Protein AF-0000000086732443 (afdb_homodimer)

Sequence (256 aa):
MGHFLKPNHTPLDLSGNFKVSIEGWIILVSGVHEEAQEDDLHNAFGEFGEIKNLHLNLDRRTGFVKGYALIEYEKFEEAKNAISTMDGTELLTQTINVDWAFSNGPSTGAFKRKNFRFVSINMLLSLGMGHFLKPNHTPLDLSGNFKVSIEGWIILVSGVHEEAQEDDLHNAFGEFGEIKNLHLNLDRRTGFVKGYALIEYEKFEEAKNAISTMDGTELLTQTINVDWAFSNGPSTGAFKRKNFRFVSINMLLSLG

Secondary structure (DSSP, 8-state):
---------------------B-SEEEEEES--TT--HHHHHHHHGGGS-EEEEEEEE-TTT--EEEEEEEEESSHHHHHHHHHHHTT-EETTEE-EEEESS--S-----------------------/---------------------B-SEEEEEES--TT--HHHHHHHHGGGS-EEEEEEEE-TTT--EEEEEEEEESSHHHHHHHHHHHTT-EETTEE-EEEESS--S-----------------------

InterPro domains:
  IPR000504 RNA recognition motif domain [PF00076] (27-96)
  IPR000504 RNA recognition motif domain [PS50102] (25-103)
  IPR000504 RNA recognition motif domain [SM00360] (26-99)
  IPR008111 RNA-binding motif protein 8 [PR01738] (16-30)
  IPR008111 RNA-binding motif protein 8 [PR01738] (72-88)
  IPR008111 RNA-binding motif protein 8 [PR01738] (90-102)
  IPR008111 RNA-binding motif protein 8 [PTHR45894] (20-113)
  IPR012677 Nucleotide-binding alpha-beta plait domain superfamily [G3DSA:3.30.70.330] (6-113)
  IPR033744 RBM8, RNA recognition motif [cd12324] (21-106)
  IPR035979 RNA-binding domain superfamily [SSF54928] (21-112)

Nearest PDB structures (foldseek):
  7a5p-assembly1_w  TM=9.331E-01  e=1.758E-13  Homo sapiens
  1rk8-assembly1_A  TM=9.642E-01  e=1.942E-11  Drosophila melanogaster
  6gd3-assembly2_B  TM=9.574E-01  e=4.399E-09  Homo sapiens
  6gd1-assembly1_A  TM=9.659E-01  e=4.623E-08  Escherichia coli K-12
  2x1f-assembly1_A  TM=8.926E-01  e=2.567E-08  Saccharomyces cerevisiae

pLDDT: mean 72.27, std 27.79, range [30.56, 98.75]

Organism: Gossypium schwendimanii (NCBI:txid34291)

Solvent-accessible surface area (backbone atoms only — not comparable to full-atom values): 15247 Å² total; per-residue (Å²): 136,81,80,74,75,70,76,76,69,67,68,72,67,73,78,58,71,57,66,73,77,57,82,50,32,43,34,34,36,35,48,41,38,43,79,59,47,71,66,58,51,45,66,68,54,40,79,46,41,68,70,75,43,78,31,74,44,58,37,85,88,78,67,33,32,75,23,39,34,38,40,25,19,69,43,63,67,31,42,51,50,42,32,72,65,45,39,68,34,71,48,92,88,25,60,24,43,39,40,64,46,60,69,46,60,78,73,62,74,61,72,65,68,71,69,72,65,72,71,72,72,70,70,74,69,73,68,136,136,80,81,73,75,68,77,75,70,67,67,73,68,72,76,57,71,55,67,70,78,58,82,50,32,42,34,32,36,34,46,41,38,45,80,60,49,72,67,58,51,44,67,67,54,40,79,46,40,69,69,75,44,78,30,73,42,57,36,85,90,78,68,33,32,73,22,40,32,38,39,26,19,69,43,63,68,30,40,50,49,43,32,72,64,47,40,68,33,70,47,91,88,24,61,23,43,40,40,63,45,61,68,52,62,78,72,59,73,61,74,65,68,71,69,74,67,72,70,73,73,71,70,75,71,73,70,135

Structure (mmCIF, N/CA/C/O backbone):
data_AF-0000000086732443-model_v1
#
loop_
_entity.id
_entity.type
_entity.pdbx_description
1 polymer 'RNA-binding protein 8A'
#
loop_
_atom_site.group_PDB
_atom_site.id
_atom_site.type_symbol
_atom_site.label_atom_id
_atom_site.label_alt_id
_atom_site.label_comp_id
_atom_site.label_asym_id
_atom_site.label_entity_id
_atom_site.label_seq_id
_atom_site.pdbx_PDB_ins_code
_atom_site.Cartn_x
_atom_site.Cartn_y
_atom_site.Cartn_z
_atom_site.occupancy
_atom_site.B_iso_or_equiv
_atom_site.auth_seq_id
_atom_site.auth_comp_id
_atom_site.auth_asym_id
_atom_site.auth_atom_id
_atom_site.pdbx_PDB_model_num
ATOM 1 N N . MET A 1 1 ? 35.656 3.344 -50.312 1 32.28 1 MET A N 1
ATOM 2 C CA . MET A 1 1 ? 34.812 2.322 -49.719 1 32.28 1 MET A CA 1
ATOM 3 C C . MET A 1 1 ? 34.375 2.736 -48.312 1 32.28 1 MET A C 1
ATOM 5 O O . MET A 1 1 ? 35.188 2.746 -47.375 1 32.28 1 MET A O 1
ATOM 9 N N . GLY A 1 2 ? 33.469 3.701 -48.156 1 33.81 2 GLY A N 1
ATOM 10 C CA . GLY A 1 2 ? 33.062 4.473 -47 1 33.81 2 GLY A CA 1
ATOM 11 C C . GLY A 1 2 ? 32.312 3.646 -45.969 1 33.81 2 GLY A C 1
ATOM 12 O O . GLY A 1 2 ? 31.312 3.01 -46.281 1 33.81 2 GLY A O 1
ATOM 13 N N . HIS A 1 3 ? 33.031 3.104 -45 1 38.69 3 HIS A N 1
ATOM 14 C CA . HIS A 1 3 ? 32.531 2.346 -43.844 1 38.69 3 HIS A CA 1
ATOM 15 C C . HIS A 1 3 ? 31.422 3.092 -43.125 1 38.69 3 HIS A C 1
ATOM 17 O O . HIS A 1 3 ? 31.625 4.195 -42.625 1 38.69 3 HIS A O 1
ATOM 23 N N . PHE A 1 4 ? 30.219 3.021 -43.688 1 36.47 4 PHE A N 1
ATOM 24 C CA . PHE A 1 4 ? 29.031 3.527 -42.969 1 36.47 4 PHE A CA 1
ATOM 25 C C . PHE A 1 4 ? 28.922 2.912 -41.594 1 36.47 4 PHE A C 1
ATOM 27 O O . PHE A 1 4 ? 28.844 1.691 -41.438 1 36.47 4 PHE A O 1
ATOM 34 N N . LEU A 1 5 ? 29.594 3.498 -40.594 1 38.38 5 LEU A N 1
ATOM 35 C CA . LEU A 1 5 ? 29.438 3.09 -39.219 1 38.38 5 LEU A CA 1
ATOM 36 C C . LEU A 1 5 ? 27.953 2.99 -38.844 1 38.38 5 LEU A C 1
ATOM 38 O O . LEU A 1 5 ? 27.188 3.924 -39.094 1 38.38 5 LEU A O 1
ATOM 42 N N . LYS A 1 6 ? 27.422 1.804 -39 1 37.06 6 LYS A N 1
ATOM 43 C CA . LYS A 1 6 ? 26.078 1.521 -38.5 1 37.06 6 LYS A CA 1
ATOM 44 C C . LYS A 1 6 ? 25.891 2.094 -37.094 1 37.06 6 LYS A C 1
ATOM 46 O O . LYS A 1 6 ? 26.75 1.92 -36.219 1 37.06 6 LYS A O 1
ATOM 51 N N . PRO A 1 7 ? 25.094 3.203 -37.031 1 33.59 7 PRO A N 1
ATOM 52 C CA . PRO A 1 7 ? 24.891 3.717 -35.688 1 33.59 7 PRO A CA 1
ATOM 53 C C . PRO A 1 7 ? 24.562 2.617 -34.688 1 33.59 7 PRO A C 1
ATOM 55 O O . PRO A 1 7 ? 23.844 1.673 -35 1 33.59 7 PRO A O 1
ATOM 58 N N . ASN A 1 8 ? 25.531 2.137 -33.875 1 35.97 8 ASN A N 1
ATOM 59 C CA . ASN A 1 8 ? 25.297 1.286 -32.719 1 35.97 8 ASN A CA 1
ATOM 60 C C . ASN A 1 8 ? 24.047 1.722 -31.953 1 35.97 8 ASN A C 1
ATOM 62 O O . ASN A 1 8 ? 24.031 2.785 -31.328 1 35.97 8 ASN A O 1
ATOM 66 N N . HIS A 1 9 ? 22.953 1.517 -32.625 1 33.31 9 HIS A N 1
ATOM 67 C CA . HIS A 1 9 ? 21.766 1.736 -31.828 1 33.31 9 HIS A CA 1
ATOM 68 C C . HIS A 1 9 ? 21.875 1.022 -30.484 1 33.31 9 HIS A C 1
ATOM 70 O O . HIS A 1 9 ? 22.047 -0.198 -30.438 1 33.31 9 HIS A O 1
ATOM 76 N N . THR A 1 10 ? 22.656 1.614 -29.578 1 32.66 10 THR A N 1
ATOM 77 C CA . THR A 1 10 ? 22.547 1.147 -28.203 1 32.66 10 THR A CA 1
ATOM 78 C C . THR A 1 10 ? 21.109 0.766 -27.875 1 32.66 10 THR A C 1
ATOM 80 O O . THR A 1 10 ? 20.188 1.566 -28.062 1 32.66 10 THR A O 1
ATOM 83 N N . PRO A 1 11 ? 20.781 -0.455 -28.078 1 33.44 11 PRO A N 1
ATOM 84 C CA . PRO A 1 11 ? 19.422 -0.804 -27.688 1 33.44 11 PRO A CA 1
ATOM 85 C C . PRO A 1 11 ? 18.953 -0.067 -26.422 1 33.44 11 PRO A C 1
ATOM 87 O O . PRO A 1 11 ? 19.734 0.081 -25.469 1 33.44 11 PRO A O 1
ATOM 90 N N . LEU A 1 12 ? 18.281 0.934 -26.625 1 33 12 LEU A N 1
ATOM 91 C CA . LEU A 1 12 ? 17.578 1.443 -25.453 1 33 12 LEU A CA 1
ATOM 92 C C . LEU A 1 12 ? 17.156 0.303 -24.531 1 33 12 LEU A C 1
ATOM 94 O O . LEU A 1 12 ? 16.5 -0.641 -24.969 1 33 12 LEU A O 1
ATOM 98 N N . ASP A 1 13 ? 18.172 -0.237 -23.781 1 31.73 13 ASP A N 1
ATOM 99 C CA . ASP A 1 13 ? 17.828 -1.2 -22.734 1 31.73 13 ASP A CA 1
ATOM 100 C C . ASP A 1 13 ? 16.438 -0.958 -22.203 1 31.73 13 ASP A C 1
ATOM 102 O O . ASP A 1 13 ? 16.188 0.039 -21.516 1 31.73 13 ASP A O 1
ATOM 106 N N . LEU A 1 14 ? 15.484 -1.048 -22.984 1 33.69 14 LEU A N 1
ATOM 107 C CA . LEU A 1 14 ? 14.062 -1.172 -22.672 1 33.69 14 LEU A CA 1
ATOM 108 C C . LEU A 1 14 ? 13.859 -1.977 -21.391 1 33.69 14 LEU A C 1
ATOM 110 O O . LEU A 1 14 ? 12.727 -2.254 -21 1 33.69 14 LEU A O 1
ATOM 114 N N . SER A 1 15 ? 14.797 -2.883 -21.016 1 35.47 15 SER A N 1
ATOM 115 C CA . SER A 1 15 ? 14.695 -3.477 -19.688 1 35.47 15 SER A CA 1
ATOM 116 C C . SER A 1 15 ? 14.516 -2.408 -18.609 1 35.47 15 SER A C 1
ATOM 118 O O . SER A 1 15 ? 15.484 -1.942 -18.016 1 35.47 15 SER A O 1
ATOM 120 N N . GLY A 1 16 ? 14.141 -1.285 -19.047 1 33.41 16 GLY A N 1
ATOM 121 C CA . GLY A 1 16 ? 13.984 -0.089 -18.234 1 33.41 16 GLY A CA 1
ATOM 122 C C . GLY A 1 16 ? 13.672 -0.391 -16.781 1 33.41 16 GLY A C 1
ATOM 123 O O . GLY A 1 16 ? 12.523 -0.7 -16.438 1 33.41 16 GLY A O 1
ATOM 124 N N . ASN A 1 17 ? 14.469 -1.079 -16.094 1 37.16 17 ASN A N 1
ATOM 125 C CA . ASN A 1 17 ? 14.562 -1.262 -14.648 1 37.16 17 ASN A CA 1
ATOM 126 C C . ASN A 1 17 ? 14.141 -0.003 -13.898 1 37.16 17 ASN A C 1
ATOM 128 O O . ASN A 1 17 ? 14.953 0.884 -13.656 1 37.16 17 ASN A O 1
ATOM 132 N N . PHE A 1 18 ? 13.164 0.754 -14.43 1 38.16 18 PHE A N 1
ATOM 133 C CA . PHE A 1 18 ? 12.773 1.874 -13.586 1 38.16 18 PHE A CA 1
ATOM 134 C C . PHE A 1 18 ? 12.766 1.463 -12.117 1 38.16 18 PHE A C 1
ATOM 136 O O . PHE A 1 18 ? 11.875 0.733 -11.672 1 38.16 18 PHE A O 1
ATOM 143 N N . LYS A 1 19 ? 13.82 1.212 -11.609 1 40.97 19 LYS A N 1
ATOM 144 C CA . LYS A 1 19 ? 14.008 1.085 -10.164 1 40.97 19 LYS A CA 1
ATOM 145 C C . LYS A 1 19 ? 13.359 2.248 -9.422 1 40.97 19 LYS A C 1
ATOM 147 O O . LYS A 1 19 ? 13.727 3.406 -9.625 1 40.97 19 LYS A O 1
ATOM 152 N N . VAL A 1 20 ? 11.961 2.273 -9.391 1 49.09 20 VAL A N 1
ATOM 153 C CA . VAL A 1 20 ? 11.414 3.293 -8.5 1 49.09 20 VAL A CA 1
ATOM 154 C C . VAL A 1 20 ? 12.258 3.381 -7.23 1 49.09 20 VAL A C 1
ATOM 156 O O . VAL A 1 20 ? 12.484 2.373 -6.559 1 49.09 20 VAL A O 1
ATOM 159 N N . SER A 1 21 ? 13.172 4.297 -7.293 1 54.34 21 SER A N 1
ATOM 160 C CA . SER A 1 21 ? 13.945 4.527 -6.074 1 54.34 21 SER A CA 1
ATOM 161 C C . SER A 1 21 ? 13.055 5.023 -4.941 1 54.34 21 SER A C 1
ATOM 163 O O . SER A 1 21 ? 12.461 6.102 -5.035 1 54.34 21 SER A O 1
ATOM 165 N N . ILE A 1 22 ? 12.484 4.086 -4.234 1 63.31 22 ILE A N 1
ATOM 166 C CA . ILE A 1 22 ? 11.797 4.488 -3.012 1 63.31 22 ILE A CA 1
ATOM 167 C C . ILE A 1 22 ? 12.82 4.766 -1.912 1 63.31 22 ILE A C 1
ATOM 169 O O . ILE A 1 22 ? 13.594 3.881 -1.54 1 63.31 22 ILE A O 1
ATOM 173 N N . GLU A 1 23 ? 13.047 6.078 -1.688 1 71.5 23 GLU A N 1
ATOM 174 C CA . GLU A 1 23 ? 13.984 6.527 -0.667 1 71.5 23 GLU A CA 1
ATOM 175 C C . GLU A 1 23 ? 13.273 7.328 0.422 1 71.5 23 GLU A C 1
ATOM 177 O O . GLU A 1 23 ? 13.906 7.762 1.391 1 71.5 23 GLU A O 1
ATOM 182 N N . GLY A 1 24 ? 11.992 7.402 0.208 1 83.75 24 GLY A N 1
ATOM 183 C CA . GLY A 1 24 ? 11.242 8.258 1.109 1 83.75 24 GLY A CA 1
ATOM 184 C C . GLY A 1 24 ? 10.297 7.492 2.016 1 83.75 24 GLY A C 1
ATOM 185 O O . GLY A 1 24 ? 10.594 6.363 2.42 1 83.75 24 GLY A O 1
ATOM 186 N N . TRP A 1 25 ? 9.359 8.203 2.502 1 87.75 25 TRP A N 1
ATOM 187 C CA . TRP A 1 25 ? 8.359 7.691 3.428 1 87.75 25 TRP A CA 1
ATOM 188 C C . TRP A 1 25 ? 7.016 7.504 2.73 1 87.75 25 TRP A C 1
ATOM 190 O O . TRP A 1 25 ? 6.496 8.438 2.113 1 87.75 25 TRP A O 1
ATOM 200 N N . ILE A 1 26 ? 6.508 6.262 2.803 1 90.62 26 ILE A N 1
ATOM 201 C CA . ILE A 1 26 ? 5.297 5.93 2.066 1 90.62 26 ILE A CA 1
ATOM 202 C C . ILE A 1 26 ? 4.121 5.812 3.035 1 90.62 26 ILE A C 1
ATOM 204 O O . ILE A 1 26 ? 4.23 5.168 4.082 1 90.62 26 ILE A O 1
ATOM 208 N N . ILE A 1 27 ? 3.1 6.465 2.662 1 94.38 27 ILE A N 1
ATOM 209 C CA . ILE A 1 27 ? 1.849 6.273 3.389 1 94.38 27 ILE A CA 1
ATOM 210 C C . ILE A 1 27 ? 0.842 5.543 2.504 1 94.38 27 ILE A C 1
ATOM 212 O O . ILE A 1 27 ? 0.881 5.668 1.277 1 94.38 27 ILE A O 1
ATOM 216 N N . LEU A 1 28 ? 0.051 4.766 3.119 1 94.69 28 LEU A N 1
ATOM 217 C CA . LEU A 1 28 ? -1.081 4.098 2.486 1 94.69 28 LEU A CA 1
ATOM 218 C C . LEU A 1 28 ? -2.383 4.832 2.785 1 94.69 28 LEU A C 1
ATOM 220 O O . LEU A 1 28 ? -2.693 5.102 3.947 1 94.69 28 LEU A O 1
ATOM 224 N N . VAL A 1 29 ? -3.107 5.145 1.748 1 96.75 29 VAL A N 1
ATOM 225 C CA . VAL A 1 29 ? -4.434 5.75 1.854 1 96.75 29 VAL A CA 1
ATOM 226 C C . VAL A 1 29 ? -5.496 4.738 1.436 1 96.75 29 VAL A C 1
ATOM 228 O O . VAL A 1 29 ? -5.535 4.309 0.28 1 96.75 29 VAL A O 1
ATOM 231 N N . SER A 1 30 ? -6.406 4.391 2.352 1 94.06 30 SER A N 1
ATOM 232 C CA . SER A 1 30 ? -7.465 3.436 2.047 1 94.06 30 SER A CA 1
ATOM 233 C C . SER A 1 30 ? -8.844 4.082 2.17 1 94.06 30 SER A C 1
ATOM 235 O O . SER A 1 30 ? -8.984 5.141 2.783 1 94.06 30 SER A O 1
ATOM 237 N N . GLY A 1 31 ? -9.773 3.441 1.503 1 94.12 31 GLY A N 1
ATOM 238 C CA . GLY A 1 31 ? -11.102 4.023 1.45 1 94.12 31 GLY A CA 1
ATOM 239 C C . GLY A 1 31 ? -11.242 5.102 0.392 1 94.12 31 GLY A C 1
ATOM 240 O O . GLY A 1 31 ? -12.109 5.973 0.496 1 94.12 31 GLY A O 1
ATOM 241 N N . VAL A 1 32 ? -10.414 5.062 -0.578 1 96.31 32 VAL A N 1
ATOM 242 C CA . VAL A 1 32 ? -10.445 6.051 -1.653 1 96.31 32 VAL A CA 1
ATOM 243 C C . VAL A 1 32 ? -11.656 5.805 -2.549 1 96.31 32 VAL A C 1
ATOM 245 O O . VAL A 1 32 ? -11.914 4.668 -2.951 1 96.31 32 VAL A O 1
ATOM 248 N N . HIS A 1 33 ? -12.352 6.887 -2.777 1 97.06 33 HIS A N 1
ATOM 249 C CA . HIS A 1 33 ? -13.555 6.797 -3.605 1 97.06 33 HIS A CA 1
ATOM 250 C C . HIS A 1 33 ? -13.227 6.23 -4.984 1 97.06 33 HIS A C 1
ATOM 252 O O . HIS A 1 33 ? -12.203 6.578 -5.578 1 97.06 33 HIS A O 1
ATOM 258 N N . GLU A 1 34 ? -14.164 5.508 -5.559 1 94.94 34 GLU A N 1
ATOM 259 C CA . GLU A 1 34 ? -13.938 4.797 -6.812 1 94.94 34 GLU A CA 1
ATOM 260 C C . GLU A 1 34 ? -13.688 5.77 -7.961 1 94.94 34 GLU A C 1
ATOM 262 O O . GLU A 1 34 ? -13.008 5.434 -8.93 1 94.94 34 GLU A O 1
ATOM 267 N N . GLU A 1 35 ? -14.133 7 -7.805 1 95.25 35 GLU A N 1
ATOM 268 C CA . GLU A 1 35 ? -13.992 7.961 -8.891 1 95.25 35 GLU A CA 1
ATOM 269 C C . GLU A 1 35 ? -12.82 8.906 -8.648 1 95.25 35 GLU A C 1
ATOM 271 O O . GLU A 1 35 ? -12.586 9.828 -9.43 1 95.25 35 GLU A O 1
ATOM 276 N N . ALA A 1 36 ? -12.148 8.672 -7.605 1 97 36 ALA A N 1
ATOM 277 C CA . ALA A 1 36 ? -11.008 9.531 -7.305 1 97 36 ALA A CA 1
ATOM 278 C C . ALA A 1 36 ? -9.977 9.477 -8.43 1 97 36 ALA A C 1
ATOM 280 O O . ALA A 1 36 ? -9.797 8.438 -9.062 1 97 36 ALA A O 1
ATOM 281 N N . GLN A 1 37 ? -9.391 10.656 -8.633 1 95.44 37 GLN A N 1
ATOM 282 C CA . GLN A 1 37 ? -8.297 10.773 -9.586 1 95.44 37 GLN A CA 1
ATOM 283 C C . GLN A 1 37 ? -7.012 11.227 -8.898 1 95.44 37 GLN A C 1
ATOM 285 O O . GLN A 1 37 ? -7.043 11.664 -7.746 1 95.44 37 GLN A O 1
ATOM 290 N N . GLU A 1 38 ? -5.941 11.125 -9.641 1 94.88 38 GLU A N 1
ATOM 291 C CA . GLU A 1 38 ? -4.656 11.523 -9.078 1 94.88 38 GLU A CA 1
ATOM 292 C C . GLU A 1 38 ? -4.684 12.977 -8.609 1 94.88 38 GLU A C 1
ATOM 294 O O . GLU A 1 38 ? -4.098 13.32 -7.582 1 94.88 38 GLU A O 1
ATOM 299 N N . ASP A 1 39 ? -5.395 13.812 -9.352 1 97.5 39 ASP A N 1
ATOM 300 C CA . ASP A 1 39 ? -5.473 15.227 -8.992 1 97.5 39 ASP A CA 1
ATOM 301 C C . ASP A 1 39 ? -6.137 15.406 -7.625 1 97.5 39 ASP A C 1
ATOM 303 O O . ASP A 1 39 ? -5.762 16.297 -6.863 1 97.5 39 ASP A O 1
ATOM 307 N N . ASP A 1 40 ? -7.133 14.602 -7.309 1 98.06 40 ASP A N 1
ATOM 308 C CA . ASP A 1 40 ? -7.785 14.68 -6.004 1 98.06 40 ASP A CA 1
ATOM 309 C C . ASP A 1 40 ? -6.789 14.406 -4.875 1 98.06 40 ASP A C 1
ATOM 311 O O . ASP A 1 40 ? -6.789 15.102 -3.859 1 98.06 40 ASP A O 1
ATOM 315 N N . LEU A 1 41 ? -5.941 13.453 -5.094 1 98.25 41 LEU A N 1
ATOM 316 C CA . LEU A 1 41 ? -4.965 13.07 -4.078 1 98.25 41 LEU A CA 1
ATOM 317 C C . LEU A 1 41 ? -3.85 14.109 -3.984 1 98.25 41 LEU A C 1
ATOM 319 O O . LEU A 1 41 ? -3.4 14.445 -2.885 1 98.25 41 LEU A O 1
ATOM 323 N N . HIS A 1 42 ? -3.443 14.617 -5.129 1 98.31 42 HIS A N 1
ATOM 324 C CA . HIS A 1 42 ? -2.441 15.68 -5.117 1 98.31 42 HIS A CA 1
ATOM 325 C C . HIS A 1 42 ? -2.945 16.906 -4.367 1 98.31 42 HIS A C 1
ATOM 327 O O . HIS A 1 42 ? -2.211 17.5 -3.568 1 98.31 42 HIS A O 1
ATOM 333 N N . ASN A 1 43 ? -4.168 17.281 -4.613 1 98.19 43 ASN A N 1
ATOM 334 C CA . ASN A 1 43 ? -4.75 18.438 -3.943 1 98.19 43 ASN A CA 1
ATOM 335 C C . ASN A 1 43 ? -4.859 18.219 -2.438 1 98.19 43 ASN A C 1
ATOM 337 O O . ASN A 1 43 ? -4.578 19.125 -1.652 1 98.19 43 ASN A O 1
ATOM 341 N N . ALA A 1 44 ? -5.18 17.062 -2.037 1 98.44 44 ALA A N 1
ATOM 342 C CA . ALA A 1 44 ? -5.41 16.766 -0.626 1 98.44 44 ALA A CA 1
ATOM 343 C C . ALA A 1 44 ? -4.09 16.547 0.108 1 98.44 44 ALA A C 1
ATOM 345 O O . ALA A 1 44 ? -3.92 17 1.242 1 98.44 44 ALA A O 1
ATOM 346 N N . PHE A 1 45 ? -3.129 15.898 -0.5 1 98.75 45 PHE A N 1
ATOM 347 C CA . PHE A 1 45 ? -1.948 15.414 0.207 1 98.75 45 PHE A CA 1
ATOM 348 C C . PHE A 1 45 ? -0.727 16.25 -0.143 1 98.75 45 PHE A C 1
ATOM 350 O O . PHE A 1 45 ? 0.295 16.188 0.543 1 98.75 45 PHE A O 1
ATOM 357 N N . GLY A 1 46 ? -0.867 17.062 -1.174 1 98.5 46 GLY A N 1
ATOM 358 C CA . GLY A 1 46 ? 0.227 17.938 -1.554 1 98.5 46 GLY A CA 1
ATOM 359 C C . GLY A 1 46 ? 0.492 19.047 -0.539 1 98.5 46 GLY A C 1
ATOM 360 O O . GLY A 1 46 ? 1.573 19.625 -0.525 1 98.5 46 GLY A O 1
ATOM 361 N N . GLU A 1 47 ? -0.472 19.297 0.277 1 97.88 47 GLU A N 1
ATOM 362 C CA . GLU A 1 47 ? -0.363 20.375 1.267 1 97.88 47 GLU A CA 1
ATOM 363 C C . GLU A 1 47 ? 0.676 20.031 2.332 1 97.88 47 GLU A C 1
ATOM 365 O O . GLU A 1 47 ? 1.146 20.922 3.051 1 97.88 47 GLU A O 1
ATOM 370 N N . PHE A 1 48 ? 1.131 18.828 2.422 1 98.44 48 PHE A N 1
ATOM 371 C CA . PHE A 1 48 ? 2.014 18.406 3.5 1 98.44 48 PHE A CA 1
ATOM 372 C C . PHE A 1 48 ? 3.461 18.344 3.027 1 98.44 48 PHE A C 1
ATOM 374 O O . PHE A 1 48 ? 4.375 18.141 3.83 1 98.44 48 PHE A O 1
ATOM 381 N N . GLY A 1 49 ? 3.658 18.422 1.76 1 98 49 GLY A N 1
ATOM 382 C CA . GLY A 1 49 ? 4.98 18.359 1.158 1 98 49 GLY A CA 1
ATOM 383 C C . GLY A 1 49 ? 4.961 17.875 -0.279 1 98 49 GLY A C 1
ATOM 384 O O . GLY A 1 49 ? 3.898 17.547 -0.818 1 98 49 GLY A O 1
ATOM 385 N N . GLU A 1 50 ? 6.094 17.859 -0.814 1 96.5 50 GLU A N 1
ATOM 386 C CA . GLU A 1 50 ? 6.207 17.375 -2.188 1 96.5 50 GLU A CA 1
ATOM 387 C C . GLU A 1 50 ? 5.969 15.867 -2.26 1 96.5 50 GLU A C 1
ATOM 389 O O . GLU A 1 50 ? 6.598 15.094 -1.534 1 96.5 50 GLU A O 1
ATOM 394 N N . ILE A 1 51 ? 5.07 15.539 -3.166 1 96.44 51 ILE A N 1
ATOM 395 C CA . ILE A 1 51 ? 4.812 14.125 -3.43 1 96.44 51 ILE A CA 1
ATOM 396 C C . ILE A 1 51 ? 5.805 13.602 -4.465 1 96.44 51 ILE A C 1
ATOM 398 O O . ILE A 1 51 ? 5.77 14.016 -5.629 1 96.44 51 ILE A O 1
ATOM 402 N N . LYS A 1 52 ? 6.617 12.672 -3.988 1 91.5 52 LYS A N 1
ATOM 403 C CA . LYS A 1 52 ? 7.629 12.109 -4.879 1 91.5 52 LYS A CA 1
ATOM 404 C C . LYS A 1 52 ? 7.02 11.062 -5.809 1 91.5 52 LYS A C 1
ATOM 406 O O . LYS A 1 52 ? 7.375 10.992 -6.988 1 91.5 52 LYS A O 1
ATOM 411 N N . ASN A 1 53 ? 6.188 10.25 -5.293 1 88.5 53 ASN A N 1
ATOM 412 C CA . ASN A 1 53 ? 5.469 9.227 -6.051 1 88.5 53 ASN A CA 1
ATOM 413 C C . ASN A 1 53 ? 4.035 9.07 -5.555 1 88.5 53 ASN A C 1
ATOM 415 O O . ASN A 1 53 ? 3.785 9.125 -4.348 1 88.5 53 ASN A O 1
ATOM 419 N N . LEU A 1 54 ? 3.205 8.938 -6.496 1 92.88 54 LEU A N 1
ATOM 420 C CA . LEU A 1 54 ? 1.802 8.656 -6.215 1 92.88 54 LEU A CA 1
ATOM 421 C C . LEU A 1 54 ? 1.302 7.492 -7.07 1 92.88 54 LEU A C 1
ATOM 423 O O . LEU A 1 54 ? 1.371 7.543 -8.297 1 92.88 54 LEU A O 1
ATOM 427 N N . HIS A 1 55 ? 0.845 6.496 -6.32 1 89.62 55 HIS A N 1
ATOM 428 C CA . HIS A 1 55 ? 0.255 5.348 -6.996 1 89.62 55 HIS A CA 1
ATOM 429 C C . HIS A 1 55 ? -1.206 5.164 -6.602 1 89.62 55 HIS A C 1
ATOM 431 O O . HIS A 1 55 ? -1.503 4.816 -5.457 1 89.62 55 HIS A O 1
ATOM 437 N N . LEU A 1 56 ? -2.025 5.414 -7.586 1 92.94 56 LEU A N 1
ATOM 438 C CA . LEU A 1 56 ? -3.455 5.16 -7.434 1 92.94 56 LEU A CA 1
ATOM 439 C C . LEU A 1 56 ? -3.834 3.809 -8.031 1 92.94 56 LEU A C 1
ATOM 441 O O . LEU A 1 56 ? -3.645 3.58 -9.227 1 92.94 56 LEU A O 1
ATOM 445 N N . ASN A 1 57 ? -4.355 2.881 -7.172 1 89.56 57 ASN A N 1
ATOM 446 C CA . ASN A 1 57 ? -4.688 1.537 -7.633 1 89.56 57 ASN A CA 1
ATOM 447 C C . ASN A 1 57 ? -6.008 1.518 -8.398 1 89.56 57 ASN A C 1
ATOM 449 O O . ASN A 1 57 ? -7.078 1.649 -7.801 1 89.56 57 ASN A O 1
ATOM 453 N N . LEU A 1 58 ? -5.953 1.296 -9.742 1 86.38 58 LEU A N 1
ATOM 454 C CA . LEU A 1 58 ? -7.109 1.346 -10.633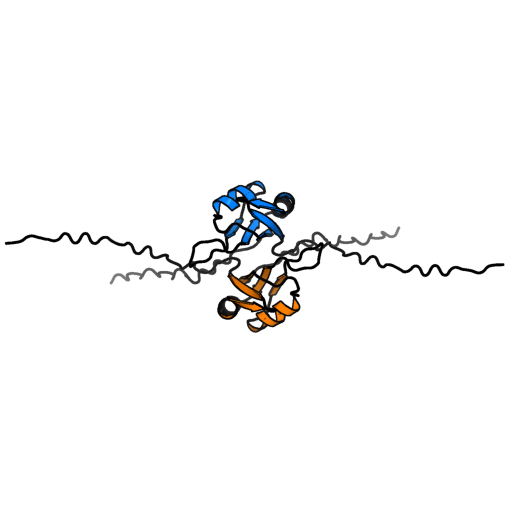 1 86.38 58 LEU A CA 1
ATOM 455 C C . LEU A 1 58 ? -7.434 -0.039 -11.18 1 86.38 58 LEU A C 1
ATOM 457 O O . LEU A 1 58 ? -6.531 -0.837 -11.438 1 86.38 58 LEU A O 1
ATOM 461 N N . ASP A 1 59 ? -8.734 -0.284 -11.297 1 82.69 59 ASP A N 1
ATOM 462 C CA . ASP A 1 59 ? -9.195 -1.416 -12.094 1 82.69 59 ASP A CA 1
ATOM 463 C C . ASP A 1 59 ? -9.023 -1.139 -13.586 1 82.69 59 ASP A C 1
ATOM 465 O O . ASP A 1 59 ? -9.656 -0.228 -14.125 1 82.69 59 ASP A O 1
ATOM 469 N N . ARG A 1 60 ? -8.312 -1.888 -14.227 1 77.5 60 ARG A N 1
ATOM 470 C CA . ARG A 1 60 ? -7.973 -1.624 -15.625 1 77.5 60 ARG A CA 1
ATOM 471 C C . ARG A 1 60 ? -9.188 -1.817 -16.531 1 77.5 60 ARG A C 1
ATOM 473 O O . ARG A 1 60 ? -9.242 -1.264 -17.625 1 77.5 60 ARG A O 1
ATOM 480 N N . ARG A 1 61 ? -10.117 -2.588 -16.094 1 82.19 61 ARG A N 1
ATOM 481 C CA . ARG A 1 61 ? -11.297 -2.854 -16.906 1 82.19 61 ARG A CA 1
ATOM 482 C C . ARG A 1 61 ? -12.305 -1.717 -16.797 1 82.19 61 ARG A C 1
ATOM 484 O O . ARG A 1 61 ? -12.891 -1.305 -17.797 1 82.19 61 ARG A O 1
ATOM 491 N N . THR A 1 62 ? -12.43 -0.997 -15.609 1 86.38 62 THR A N 1
ATOM 492 C CA . THR A 1 62 ? -13.469 0.008 -15.391 1 86.38 62 THR A CA 1
ATOM 493 C C . THR A 1 62 ? -12.852 1.403 -15.305 1 86.38 62 THR A C 1
ATOM 495 O O . THR A 1 62 ? -13.539 2.402 -15.523 1 86.38 62 THR A O 1
ATOM 498 N N . GLY A 1 63 ? -11.586 1.433 -14.93 1 87.44 63 GLY A N 1
ATOM 499 C CA . GLY A 1 63 ? -10.953 2.719 -14.68 1 87.44 63 GLY A CA 1
ATOM 500 C C . GLY A 1 63 ? -11.25 3.271 -13.297 1 87.44 63 GLY A C 1
ATOM 501 O O . GLY A 1 63 ? -10.812 4.375 -12.961 1 87.44 63 GLY A O 1
ATOM 502 N N . PHE A 1 64 ? -12.016 2.475 -12.5 1 89.06 64 PHE A N 1
ATOM 503 C CA . PHE A 1 64 ? -12.359 2.914 -11.148 1 89.06 64 PHE A CA 1
ATOM 504 C C . PHE A 1 64 ? -11.258 2.547 -10.164 1 89.06 64 PHE A C 1
ATOM 506 O O . PHE A 1 64 ? -10.562 1.547 -10.344 1 89.06 64 PHE A O 1
ATOM 513 N N . VAL A 1 65 ? -11.07 3.41 -9.188 1 90.56 65 VAL A N 1
ATOM 514 C CA . VAL A 1 65 ? -10.109 3.15 -8.117 1 90.56 65 VAL A CA 1
ATOM 515 C C . VAL A 1 65 ? -10.539 1.915 -7.332 1 90.56 65 VAL A C 1
ATOM 517 O O . VAL A 1 65 ? -11.719 1.744 -7.023 1 90.56 65 VAL A O 1
ATOM 520 N N . LYS A 1 66 ? -9.578 1.072 -6.965 1 87.12 66 LYS A N 1
ATOM 521 C CA . LYS A 1 66 ? -9.828 -0.134 -6.18 1 87.12 66 LYS A CA 1
ATOM 522 C C . LYS A 1 66 ? -9.836 0.173 -4.684 1 87.12 66 LYS A C 1
ATOM 524 O O . LYS A 1 66 ? -9.891 -0.74 -3.859 1 87.12 66 LYS A O 1
ATOM 529 N N . GLY A 1 67 ? -9.672 1.501 -4.273 1 89.69 67 GLY A N 1
ATOM 530 C CA . GLY A 1 67 ? -9.883 1.908 -2.891 1 89.69 67 GLY A CA 1
ATOM 531 C C . GLY A 1 67 ? -8.594 2.289 -2.182 1 89.69 67 GLY A C 1
ATOM 532 O O . GLY A 1 67 ? -8.617 2.664 -1.007 1 89.69 67 GLY A O 1
ATOM 533 N N . TYR A 1 68 ? -7.465 2.189 -2.889 1 93.75 68 TYR A N 1
ATOM 534 C CA . TYR A 1 68 ? -6.23 2.5 -2.174 1 93.75 68 TYR A CA 1
ATOM 535 C C . TYR A 1 68 ? -5.309 3.361 -3.025 1 93.75 68 TYR A C 1
ATOM 537 O O . TYR A 1 68 ? -5.395 3.346 -4.258 1 93.75 68 TYR A O 1
ATOM 545 N N . ALA A 1 69 ? -4.457 4.082 -2.34 1 95 69 ALA A N 1
ATOM 546 C CA . ALA A 1 69 ? -3.35 4.801 -2.961 1 95 69 ALA A CA 1
ATOM 547 C C . ALA A 1 69 ? -2.109 4.77 -2.074 1 95 69 ALA A C 1
ATOM 549 O O . ALA A 1 69 ? -2.217 4.727 -0.847 1 95 69 ALA A O 1
ATOM 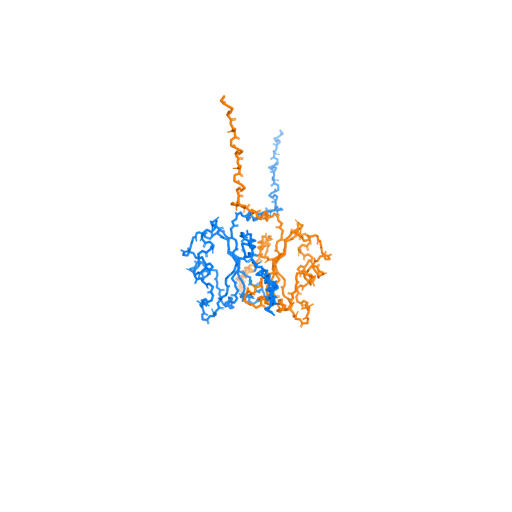550 N N . LEU A 1 70 ? -0.977 4.734 -2.715 1 93.31 70 LEU A N 1
ATOM 551 C CA . LEU A 1 70 ? 0.304 4.918 -2.039 1 93.31 70 LEU A CA 1
ATOM 552 C C . LEU A 1 70 ? 0.917 6.266 -2.396 1 93.31 70 LEU A C 1
ATOM 554 O O . LEU A 1 70 ? 0.93 6.66 -3.564 1 93.31 70 LEU A O 1
ATOM 558 N N . ILE A 1 71 ? 1.337 6.961 -1.355 1 94.69 71 ILE A N 1
ATOM 559 C CA . ILE A 1 71 ? 1.973 8.258 -1.542 1 94.69 71 ILE A CA 1
ATOM 560 C C . ILE A 1 71 ? 3.355 8.258 -0.897 1 94.69 71 ILE A C 1
ATOM 562 O O . ILE A 1 71 ? 3.51 7.836 0.253 1 94.69 71 ILE A O 1
ATOM 566 N N . GLU A 1 72 ? 4.309 8.672 -1.633 1 90.12 72 GLU A N 1
ATOM 567 C CA . GLU A 1 72 ? 5.676 8.797 -1.131 1 90.12 72 GLU A CA 1
ATOM 568 C C . GLU A 1 72 ? 6.051 10.258 -0.9 1 90.12 72 GLU A C 1
ATOM 570 O O . GLU A 1 72 ? 5.922 11.086 -1.803 1 90.12 72 GLU A O 1
ATOM 575 N N . TYR A 1 73 ? 6.484 10.461 0.323 1 93.44 73 TYR A N 1
ATOM 576 C CA . TYR A 1 73 ? 7.09 11.75 0.662 1 93.44 73 TYR A CA 1
ATOM 577 C C . TYR A 1 73 ? 8.602 11.617 0.81 1 93.44 73 TYR A C 1
ATOM 579 O O . TYR A 1 73 ? 9.109 10.531 1.104 1 93.44 73 TYR A O 1
ATOM 587 N N . GLU A 1 74 ? 9.219 12.688 0.627 1 90.44 74 GLU A N 1
ATOM 588 C CA . GLU A 1 74 ? 10.664 12.703 0.816 1 90.44 74 GLU A CA 1
ATOM 589 C C . GLU A 1 74 ? 11.031 12.766 2.297 1 90.44 74 GLU A C 1
ATOM 591 O O . GLU A 1 74 ? 11.969 12.102 2.738 1 90.44 74 GLU A O 1
ATOM 596 N N . LYS A 1 75 ? 10.25 13.555 3.045 1 92.94 75 LYS A N 1
ATOM 597 C CA . LYS A 1 75 ? 10.609 13.789 4.441 1 92.94 75 LYS A CA 1
ATOM 598 C C . LYS A 1 75 ? 9.656 13.055 5.383 1 92.94 75 LYS A C 1
ATOM 600 O O . LYS A 1 75 ? 8.453 12.969 5.121 1 92.94 75 LYS A O 1
ATOM 605 N N . PHE A 1 76 ? 10.219 12.625 6.512 1 91.88 76 PHE A N 1
ATOM 606 C CA . PHE A 1 76 ? 9.461 11.922 7.539 1 91.88 76 PHE A CA 1
ATOM 607 C C . PHE A 1 76 ? 8.312 12.789 8.047 1 91.88 76 PHE A C 1
ATOM 609 O O . PHE A 1 76 ? 7.172 12.32 8.133 1 91.88 76 PHE A O 1
ATOM 616 N N . GLU A 1 77 ? 8.672 14.039 8.328 1 96.44 77 GLU A N 1
ATOM 617 C CA . GLU A 1 77 ? 7.703 14.938 8.945 1 96.44 77 GLU A CA 1
ATOM 618 C C . GLU A 1 77 ? 6.523 15.195 8.008 1 96.44 77 GLU A C 1
ATOM 620 O O . GLU A 1 77 ? 5.391 15.367 8.461 1 96.44 77 GLU A O 1
ATOM 625 N N . GLU A 1 78 ? 6.762 15.203 6.73 1 97.44 78 GLU A N 1
ATOM 626 C CA . GLU A 1 78 ? 5.688 15.375 5.758 1 97.44 78 GLU A CA 1
ATOM 627 C C . GLU A 1 78 ? 4.691 14.227 5.824 1 97.44 78 GLU A C 1
ATOM 629 O O . GLU A 1 78 ? 3.482 14.445 5.918 1 97.44 78 GLU A O 1
ATOM 634 N N . ALA A 1 79 ? 5.223 13.07 5.785 1 95.94 79 ALA A N 1
ATOM 635 C CA . ALA A 1 79 ? 4.395 11.875 5.867 1 95.94 79 ALA A CA 1
ATOM 636 C C . ALA A 1 79 ? 3.643 11.82 7.195 1 95.94 79 ALA A C 1
ATOM 638 O O . ALA A 1 79 ? 2.439 11.547 7.223 1 95.94 79 ALA A O 1
ATOM 639 N N . LYS A 1 80 ? 4.367 12.094 8.227 1 95.75 80 LYS A N 1
ATOM 640 C CA . LYS A 1 80 ? 3.775 12.07 9.562 1 95.75 80 LYS A CA 1
ATOM 641 C C . LYS A 1 80 ? 2.629 13.07 9.68 1 95.75 80 LYS A C 1
ATOM 643 O O . LYS A 1 80 ? 1.567 12.742 10.211 1 95.75 80 LYS A O 1
ATOM 648 N N . ASN A 1 81 ? 2.811 14.25 9.164 1 98.25 81 ASN A N 1
ATOM 649 C CA . ASN A 1 81 ? 1.771 15.273 9.203 1 98.25 81 ASN A CA 1
ATOM 650 C C . ASN A 1 81 ? 0.558 14.867 8.367 1 98.25 81 ASN A C 1
ATOM 652 O O . ASN A 1 81 ? -0.582 15.125 8.758 1 98.25 81 ASN A O 1
ATOM 656 N N . ALA A 1 82 ? 0.841 14.289 7.234 1 98.44 82 ALA A N 1
ATOM 657 C CA . ALA A 1 82 ? -0.252 13.805 6.395 1 98.44 82 ALA A CA 1
ATOM 658 C C . ALA A 1 82 ? -1.099 12.773 7.137 1 98.44 82 ALA A C 1
ATOM 660 O O . ALA A 1 82 ? -2.33 12.844 7.125 1 98.44 82 ALA A O 1
ATOM 661 N N . ILE A 1 83 ? -0.433 11.844 7.793 1 96.06 83 ILE A N 1
ATOM 662 C CA . ILE A 1 83 ? -1.141 10.797 8.523 1 96.06 83 ILE A CA 1
ATOM 663 C C . ILE A 1 83 ? -1.969 11.422 9.641 1 96.06 83 ILE A C 1
ATOM 665 O O . ILE A 1 83 ? -3.174 11.18 9.75 1 96.06 83 ILE A O 1
ATOM 669 N N . SER A 1 84 ? -1.31 12.305 10.43 1 97.5 84 SER A N 1
ATOM 670 C CA . SER A 1 84 ? -1.942 12.898 11.609 1 97.5 84 SER A CA 1
ATOM 671 C C . SER A 1 84 ? -3.152 13.742 11.219 1 97.5 84 SER A C 1
ATOM 673 O O . SER A 1 84 ? -4.141 13.789 11.945 1 97.5 84 SER A O 1
ATOM 675 N N . THR A 1 85 ? -3.098 14.312 10.094 1 98.44 85 THR A N 1
ATOM 676 C CA . THR A 1 85 ? -4.133 15.258 9.703 1 98.44 85 THR A CA 1
ATOM 677 C C . THR A 1 85 ? -5.238 14.562 8.914 1 98.44 85 THR A C 1
ATOM 679 O O . THR A 1 85 ? -6.422 14.852 9.102 1 98.44 85 THR A O 1
ATOM 682 N N . MET A 1 86 ? -4.848 13.609 8.086 1 98.19 86 MET A N 1
ATOM 683 C CA . MET A 1 86 ? -5.789 13.148 7.066 1 98.19 86 MET A CA 1
ATOM 684 C C . MET A 1 86 ? -6.461 11.844 7.5 1 98.19 86 MET A C 1
ATOM 686 O O . MET A 1 86 ? -7.484 11.453 6.934 1 98.19 86 MET A O 1
ATOM 690 N N . ASP A 1 87 ? -5.898 11.133 8.438 1 96.19 87 ASP A N 1
ATOM 691 C CA . ASP A 1 87 ? -6.5 9.875 8.859 1 96.19 87 ASP A CA 1
ATOM 692 C C . ASP A 1 87 ? -7.891 10.102 9.453 1 96.19 87 ASP A C 1
ATOM 694 O O . ASP A 1 87 ? -8.055 10.891 10.391 1 96.19 87 ASP A O 1
ATOM 698 N N . GLY A 1 88 ? -8.852 9.469 8.875 1 96.25 88 GLY A N 1
ATOM 699 C CA . GLY A 1 88 ? -10.211 9.57 9.367 1 96.25 88 GLY A CA 1
ATOM 700 C C . GLY A 1 88 ? -10.992 10.711 8.742 1 96.25 88 GLY A C 1
ATOM 701 O O . GLY A 1 88 ? -12.172 10.898 9.047 1 96.25 88 GLY A O 1
ATOM 702 N N . THR A 1 89 ? -10.414 11.414 7.816 1 98 89 THR A N 1
ATOM 703 C CA . THR A 1 89 ? -11.117 12.508 7.156 1 98 89 THR A CA 1
ATOM 704 C C . THR A 1 89 ? -11.891 11.992 5.938 1 98 89 THR A C 1
ATOM 706 O O . THR A 1 89 ? -11.773 10.828 5.57 1 98 89 THR A O 1
ATOM 709 N N . GLU A 1 90 ? -12.664 12.938 5.379 1 97.88 90 GLU A N 1
ATOM 710 C CA . GLU A 1 90 ? -13.406 12.602 4.168 1 97.88 90 GLU A CA 1
ATOM 711 C C . GLU A 1 90 ? -12.703 13.125 2.922 1 97.88 90 GLU A C 1
ATOM 713 O O . GLU A 1 90 ? -12.195 14.25 2.918 1 97.88 90 GLU A O 1
ATOM 718 N N . LEU A 1 91 ? -12.703 12.352 1.908 1 97.38 91 LEU A N 1
ATOM 719 C CA . LEU A 1 91 ? -12.258 12.711 0.566 1 97.38 91 LEU A CA 1
ATOM 720 C C . LEU A 1 91 ? -13.281 12.281 -0.48 1 97.38 91 LEU A C 1
ATOM 722 O O . LEU A 1 91 ? -13.57 11.086 -0.612 1 97.38 91 LEU A O 1
ATOM 726 N N . LEU A 1 92 ? -13.852 13.219 -1.217 1 96.25 92 LEU A N 1
ATOM 727 C CA . LEU A 1 92 ? -14.945 12.977 -2.16 1 96.25 92 LEU A CA 1
ATOM 728 C C . LEU A 1 92 ? -16.109 12.258 -1.479 1 96.25 92 LEU A C 1
ATOM 730 O O . LEU A 1 92 ? -16.594 11.25 -1.98 1 96.25 92 LEU A O 1
ATOM 734 N N . THR A 1 93 ? -16.406 12.602 -0.249 1 96 93 THR A N 1
ATOM 735 C CA . THR A 1 93 ? -17.578 12.188 0.533 1 96 93 THR A CA 1
ATOM 736 C C . THR A 1 93 ? -17.344 10.812 1.159 1 96 93 THR A C 1
ATOM 738 O O . THR A 1 93 ? -18.266 10.203 1.694 1 96 93 THR A O 1
ATOM 741 N N . GLN A 1 94 ? -16.188 10.289 0.965 1 96.81 94 GLN A N 1
ATOM 742 C CA . GLN A 1 94 ? -15.867 9.008 1.585 1 96.81 94 GLN A CA 1
ATOM 743 C C . GLN A 1 94 ? -14.781 9.172 2.646 1 96.81 94 GLN A C 1
ATOM 745 O O . GLN A 1 94 ? -13.812 9.906 2.441 1 96.81 94 GLN A O 1
ATOM 750 N N . THR A 1 95 ? -14.969 8.422 3.82 1 97.25 95 THR A N 1
ATOM 751 C CA . THR A 1 95 ? -13.945 8.461 4.863 1 97.25 95 THR A CA 1
ATOM 752 C C . THR A 1 95 ? -12.711 7.684 4.438 1 97.25 95 THR A C 1
ATOM 754 O O . THR A 1 95 ? -12.82 6.566 3.924 1 97.25 95 THR A O 1
ATOM 757 N N . ILE A 1 96 ? -11.578 8.336 4.625 1 97 96 ILE A N 1
ATOM 758 C CA . ILE A 1 96 ? -10.336 7.652 4.297 1 97 96 ILE A CA 1
ATOM 759 C C . ILE A 1 96 ? -9.562 7.352 5.574 1 97 96 ILE A C 1
ATOM 761 O O . ILE A 1 96 ? -9.734 8.031 6.59 1 97 96 ILE A O 1
ATOM 765 N N . ASN A 1 97 ? -8.75 6.301 5.488 1 94.5 97 ASN A N 1
ATOM 766 C CA . ASN A 1 97 ? -7.758 5.98 6.508 1 94.5 97 ASN A CA 1
ATOM 767 C C . ASN A 1 97 ? -6.336 6.109 5.969 1 94.5 97 ASN A C 1
ATOM 769 O O . ASN A 1 97 ? -6.07 5.746 4.82 1 94.5 97 ASN A O 1
ATOM 773 N N . VAL A 1 98 ? -5.477 6.66 6.762 1 95.56 98 VAL A N 1
ATOM 774 C CA . VAL A 1 98 ? -4.098 6.914 6.348 1 95.56 98 VAL A CA 1
ATOM 775 C C . VAL A 1 98 ? -3.135 6.332 7.379 1 95.56 98 VAL A C 1
ATOM 777 O O . VAL A 1 98 ? -3.283 6.566 8.578 1 95.56 98 VAL A O 1
ATOM 780 N N . ASP A 1 99 ? -2.262 5.551 6.848 1 91.75 99 ASP A N 1
ATOM 781 C CA . ASP A 1 99 ? -1.28 4.926 7.73 1 91.75 99 ASP A CA 1
ATOM 782 C C . ASP A 1 99 ? 0.061 4.75 7.023 1 91.75 99 ASP A C 1
ATOM 784 O O . ASP A 1 99 ? 0.161 4.949 5.812 1 91.75 99 ASP A O 1
ATOM 788 N N . TRP A 1 100 ? 1.075 4.438 7.859 1 88.94 100 TRP A N 1
ATOM 789 C CA . TRP A 1 100 ? 2.369 4.094 7.281 1 88.94 100 TRP A CA 1
ATOM 790 C C . TRP A 1 100 ? 2.264 2.84 6.418 1 88.94 100 TRP A C 1
ATOM 792 O O . TRP A 1 100 ? 1.615 1.865 6.805 1 88.94 100 TRP A O 1
ATOM 802 N N . ALA A 1 101 ? 2.771 2.939 5.211 1 85.94 101 ALA A N 1
ATOM 803 C CA . ALA A 1 101 ? 2.822 1.732 4.391 1 85.94 101 ALA A CA 1
ATOM 804 C C . ALA A 1 101 ? 3.838 0.736 4.945 1 85.94 101 ALA A C 1
ATOM 806 O O . ALA A 1 101 ? 3.582 -0.469 4.973 1 85.94 101 ALA A O 1
ATOM 807 N N . PHE A 1 1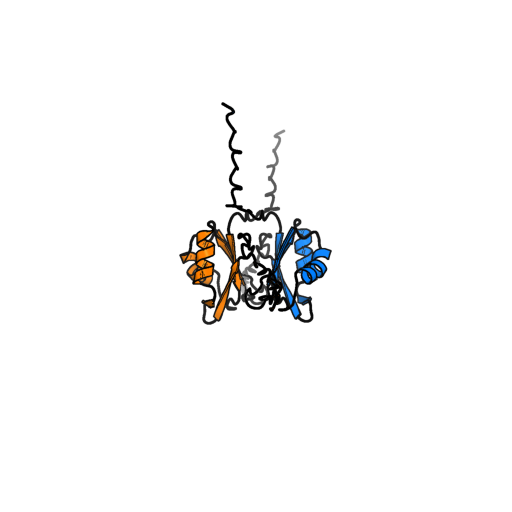02 ? 5 1.244 5.152 1 71.44 102 PHE A N 1
ATOM 808 C CA . PHE A 1 102 ? 6.062 0.451 5.758 1 71.44 102 PHE A CA 1
ATOM 809 C C . PHE A 1 102 ? 6.484 1.044 7.098 1 71.44 102 PHE A C 1
ATOM 811 O O . PHE A 1 102 ? 6.535 2.266 7.254 1 71.44 102 PHE A O 1
ATOM 818 N N . SER A 1 103 ? 5.789 0.864 8.156 1 54.72 103 SER A N 1
ATOM 819 C CA . SER A 1 103 ? 6.148 1.463 9.438 1 54.72 103 SER A CA 1
ATOM 820 C C . SER A 1 103 ? 7.656 1.415 9.672 1 54.72 103 SER A C 1
ATOM 822 O O . SER A 1 103 ? 8.219 0.341 9.883 1 54.72 103 SER A O 1
ATOM 824 N N . ASN A 1 104 ? 8.367 1.793 8.883 1 46.31 104 ASN A N 1
ATOM 825 C CA . ASN A 1 104 ? 9.711 1.827 9.453 1 46.31 104 ASN A CA 1
ATOM 826 C C . ASN A 1 104 ? 9.727 2.572 10.789 1 46.31 104 ASN A C 1
ATOM 828 O O . ASN A 1 104 ? 10.797 2.875 11.32 1 46.31 104 ASN A O 1
ATOM 832 N N . GLY A 1 105 ? 8.773 3.533 11.055 1 41.69 105 GLY A N 1
ATOM 833 C CA . GLY A 1 105 ? 9.148 4.301 12.234 1 41.69 105 GLY A CA 1
ATOM 834 C C . GLY A 1 105 ? 9.414 3.434 13.445 1 41.69 105 GLY A C 1
ATOM 835 O O . GLY A 1 105 ? 9.117 2.236 13.438 1 41.69 105 GLY A O 1
ATOM 836 N N . PRO A 1 106 ? 10.227 4.004 14.422 1 34.06 106 PRO A N 1
ATOM 837 C CA . PRO A 1 106 ? 10.391 3.334 15.711 1 34.06 106 PRO A CA 1
ATOM 838 C C . PRO A 1 106 ? 9.086 2.748 16.25 1 34.06 106 PRO A C 1
ATOM 840 O O . PRO A 1 106 ? 8.055 3.42 16.234 1 34.06 106 PRO A O 1
ATOM 843 N N . SER A 1 107 ? 8.672 1.691 15.711 1 35.22 107 SER A N 1
ATOM 844 C CA . SER A 1 107 ? 7.676 1.081 16.594 1 35.22 107 SER A CA 1
ATOM 845 C C . SER A 1 107 ? 7.906 1.465 18.047 1 35.22 107 SER A C 1
ATOM 847 O O . SER A 1 107 ? 8.859 0.997 18.672 1 35.22 107 SER A O 1
ATOM 849 N N . THR A 1 108 ? 8.031 2.648 18.266 1 31.27 108 THR A N 1
ATOM 850 C CA . THR A 1 108 ? 8.031 2.85 19.719 1 31.27 108 THR A CA 1
ATOM 851 C C . THR A 1 108 ? 6.824 2.172 20.359 1 31.27 108 THR A C 1
ATOM 853 O O . THR A 1 108 ? 6.531 2.393 21.531 1 31.27 108 THR A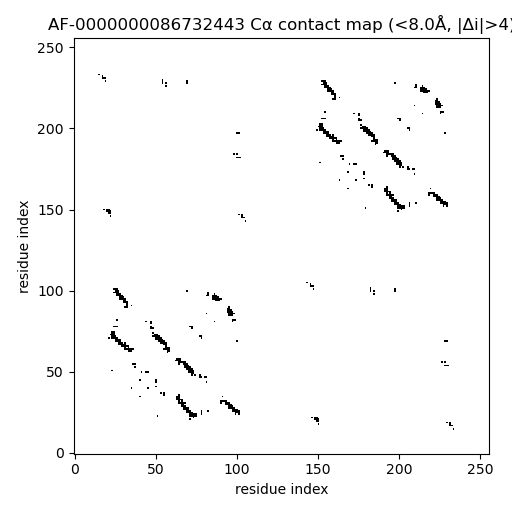 O 1
ATOM 856 N N . GLY A 1 109 ? 5.836 1.743 19.547 1 33.31 109 GLY A N 1
ATOM 857 C CA . GLY A 1 109 ? 4.848 1.283 20.516 1 33.31 109 GLY A CA 1
ATOM 858 C C . GLY A 1 109 ? 5.363 0.181 21.422 1 33.31 109 GLY A C 1
ATOM 859 O O . GLY A 1 109 ? 5.629 -0.933 20.953 1 33.31 109 GLY A O 1
ATOM 860 N N . ALA A 1 110 ? 6.289 0.511 22.203 1 31.53 110 ALA A N 1
ATOM 861 C CA . ALA A 1 110 ? 6.465 -0.264 23.438 1 31.53 110 ALA A CA 1
ATOM 862 C C . ALA A 1 110 ? 5.121 -0.713 24 1 31.53 110 ALA A C 1
ATOM 864 O O . ALA A 1 110 ? 4.328 0.11 24.453 1 31.53 110 ALA A O 1
ATOM 865 N N . PHE A 1 111 ? 4.375 -1.463 23.281 1 32.91 111 PHE A N 1
ATOM 866 C CA . PHE A 1 111 ? 3.453 -2.053 24.25 1 32.91 111 PHE A CA 1
ATOM 867 C C . PHE A 1 111 ? 4.168 -2.385 25.547 1 32.91 111 PHE A C 1
ATOM 869 O O . PHE A 1 111 ? 5.031 -3.266 25.578 1 32.91 111 PHE A O 1
ATOM 876 N N . LYS A 1 112 ? 4.582 -1.359 26.203 1 32.25 112 LYS A N 1
ATOM 877 C CA . LYS A 1 112 ? 4.938 -1.602 27.594 1 32.25 112 LYS A CA 1
ATOM 878 C C . LYS A 1 112 ? 3.988 -2.607 28.234 1 32.25 112 LYS A C 1
ATOM 880 O O . LYS A 1 112 ? 2.791 -2.344 28.359 1 32.25 112 LYS A O 1
ATOM 885 N N . ARG A 1 113 ? 4.062 -3.826 27.828 1 30.56 113 ARG A N 1
ATOM 886 C CA . ARG A 1 113 ? 3.473 -4.805 28.75 1 30.56 113 ARG A CA 1
ATOM 887 C C . ARG A 1 113 ? 3.592 -4.344 30.188 1 30.56 113 ARG A C 1
ATOM 889 O O . ARG A 1 113 ? 4.699 -4.141 30.703 1 30.56 113 ARG A O 1
ATOM 896 N N . LYS A 1 114 ? 2.68 -3.449 30.531 1 31.77 114 LYS A N 1
ATOM 897 C CA . LYS A 1 114 ? 2.529 -3.252 31.969 1 31.77 114 LYS A CA 1
ATOM 898 C C . LYS A 1 114 ? 2.73 -4.562 32.719 1 31.77 114 LYS A C 1
ATOM 900 O O . LYS A 1 114 ? 2.006 -5.531 32.5 1 31.77 114 LYS A O 1
ATOM 905 N N . ASN A 1 115 ? 3.986 -4.941 32.719 1 31.78 115 ASN A N 1
ATOM 906 C CA . ASN A 1 115 ? 4.285 -5.926 33.781 1 31.78 115 ASN A CA 1
ATOM 907 C C . ASN A 1 115 ? 3.4 -5.734 35 1 31.78 115 ASN A C 1
ATOM 909 O O . ASN A 1 115 ? 3.488 -4.711 35.688 1 31.78 115 ASN A O 1
ATOM 913 N N . PHE A 1 116 ? 2.154 -5.973 34.781 1 34.38 116 PHE A N 1
ATOM 914 C CA . PHE A 1 116 ? 1.428 -6.156 36.031 1 34.38 116 PHE A CA 1
ATOM 915 C C . PHE A 1 116 ? 2.238 -6.992 37.031 1 34.38 116 PHE A C 1
ATOM 917 O O . PHE A 1 116 ? 2.32 -8.219 36.875 1 34.38 116 PHE A O 1
ATOM 924 N N . ARG A 1 117 ? 3.49 -6.449 37.312 1 36.16 117 ARG A N 1
ATOM 925 C CA . ARG A 1 117 ? 4.051 -7.059 38.5 1 36.16 117 ARG A CA 1
ATOM 926 C C . ARG A 1 117 ? 2.998 -7.18 39.625 1 36.16 117 ARG A C 1
ATOM 928 O O . ARG A 1 117 ? 2.488 -6.172 40.094 1 36.16 117 ARG A O 1
ATOM 935 N N . PHE A 1 118 ? 2.199 -8.164 39.531 1 38.19 118 PHE A N 1
ATOM 936 C CA . PHE A 1 118 ? 1.514 -8.586 40.75 1 38.19 118 PHE A CA 1
ATOM 937 C C . PHE A 1 118 ? 2.432 -8.469 41.969 1 38.19 118 PHE A C 1
ATOM 939 O O . PHE A 1 118 ? 3.4 -9.219 42.094 1 38.19 118 PHE A O 1
ATOM 946 N N . VAL A 1 119 ? 2.836 -7.164 42.25 1 39.19 119 VAL A N 1
ATOM 947 C CA . VAL A 1 119 ? 3.389 -7.008 43.594 1 39.19 119 VAL A CA 1
ATOM 948 C C . VAL A 1 119 ? 2.623 -7.895 44.562 1 39.19 119 VAL A C 1
ATOM 950 O O . VAL A 1 119 ? 1.412 -7.734 44.75 1 39.19 119 VAL A O 1
ATOM 953 N N . SER A 1 120 ? 2.943 -9.195 44.5 1 38.84 120 SER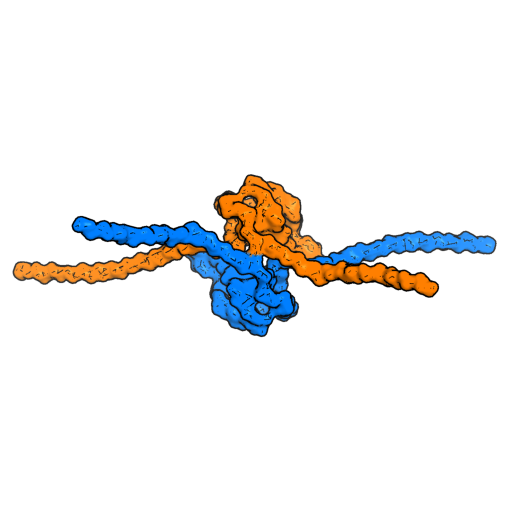 A N 1
ATOM 954 C CA . SER A 1 120 ? 2.562 -10 45.656 1 38.84 120 SER A CA 1
ATOM 955 C C . SER A 1 120 ? 2.77 -9.234 46.969 1 38.84 120 SER A C 1
ATOM 957 O O . SER A 1 120 ? 3.906 -8.977 47.375 1 38.84 120 SER A O 1
ATOM 959 N N . ILE A 1 121 ? 1.956 -8.172 47.219 1 39.28 121 ILE A N 1
ATOM 960 C CA . ILE A 1 121 ? 1.839 -7.625 48.562 1 39.28 121 ILE A CA 1
ATOM 961 C C . ILE A 1 121 ? 1.797 -8.766 49.562 1 39.28 121 ILE A C 1
ATOM 963 O O . ILE A 1 121 ? 0.852 -9.562 49.594 1 39.28 121 ILE A O 1
ATOM 967 N N . ASN A 1 122 ? 2.955 -9.547 49.594 1 39.5 122 ASN A N 1
ATOM 968 C CA . ASN A 1 122 ? 3.074 -10.344 50.812 1 39.5 122 ASN A CA 1
ATOM 969 C C . ASN A 1 122 ? 2.604 -9.57 52.062 1 39.5 122 ASN A C 1
ATOM 971 O O . ASN A 1 122 ? 3.197 -8.555 52.406 1 39.5 122 ASN A O 1
ATOM 975 N N . MET A 1 123 ? 1.285 -9.406 52.094 1 35.47 123 MET A N 1
ATOM 976 C CA . MET A 1 123 ? 0.635 -9 53.344 1 35.47 123 MET A CA 1
ATOM 977 C C . MET A 1 123 ? 1.328 -9.625 54.531 1 35.47 123 MET A C 1
ATOM 979 O O . MET A 1 123 ? 1.402 -10.852 54.656 1 35.47 123 MET A O 1
ATOM 983 N N . LEU A 1 124 ? 2.525 -9.07 54.875 1 37.94 124 LEU A N 1
ATOM 984 C CA . LEU A 1 124 ? 3.086 -9.328 56.188 1 37.94 124 LEU A CA 1
ATOM 985 C C . LEU A 1 124 ? 1.989 -9.359 57.25 1 37.94 124 LEU A C 1
ATOM 987 O O . LEU A 1 124 ? 1.461 -8.312 57.625 1 37.94 124 LEU A O 1
ATOM 991 N N . LEU A 1 125 ? 0.961 -10.117 57 1 38.56 125 LEU A N 1
ATOM 992 C CA . LEU A 1 125 ? 0.049 -10.328 58.125 1 38.56 125 LEU A CA 1
ATOM 993 C C . LEU A 1 125 ? 0.808 -10.773 59.344 1 38.56 125 LEU A C 1
ATOM 995 O O . LEU A 1 125 ? 0.827 -11.969 59.688 1 38.56 125 LEU A O 1
ATOM 999 N N . SER A 1 126 ? 2.127 -10.391 59.438 1 38.72 126 SER A N 1
ATOM 1000 C CA . SER A 1 126 ? 2.541 -10.719 60.812 1 38.72 126 SER A CA 1
ATOM 1001 C C . SER A 1 126 ? 1.687 -9.992 61.844 1 38.72 126 SER A C 1
ATOM 1003 O O . SER A 1 126 ? 1.814 -8.781 62 1 38.72 126 SER A O 1
ATOM 1005 N N . LEU A 1 127 ? 0.34 -10.125 61.719 1 34.72 127 LEU A N 1
ATOM 1006 C CA . LEU A 1 127 ? -0.374 -9.672 62.906 1 34.72 127 LEU A CA 1
ATOM 1007 C C . LEU A 1 127 ? 0.392 -10.039 64.188 1 34.72 127 LEU A C 1
ATOM 1009 O O . LEU A 1 127 ? 1.159 -11 64.188 1 34.72 127 LEU A O 1
ATOM 1013 N N . GLY A 1 128 ? 0.099 -9.312 65.438 1 31.11 128 GLY A N 1
ATOM 1014 C CA . GLY A 1 128 ? 0.209 -9.531 66.875 1 31.11 128 GLY A CA 1
ATOM 1015 C C . GLY A 1 128 ? -0.116 -10.953 67.312 1 31.11 128 GLY A C 1
ATOM 1016 O O . GLY A 1 128 ? -0.84 -11.656 66.625 1 31.11 128 GLY A O 1
ATOM 1017 N N . MET B 1 1 ? 46.375 11.391 39.219 1 31.45 1 MET B N 1
ATOM 1018 C CA . MET B 1 1 ? 45.156 12.055 38.75 1 31.45 1 MET B CA 1
ATOM 1019 C C . MET B 1 1 ? 44.531 11.32 37.562 1 31.45 1 MET B C 1
ATOM 1021 O O . MET B 1 1 ? 45.062 11.414 36.438 1 31.45 1 MET B O 1
ATOM 1025 N N . GLY B 1 2 ? 44.062 10.141 37.719 1 34.25 2 GLY B N 1
ATOM 1026 C CA . GLY B 1 2 ? 43.656 9.164 36.688 1 34.25 2 GLY B CA 1
ATOM 1027 C C . GLY B 1 2 ? 42.469 9.594 35.906 1 34.25 2 GLY B C 1
ATOM 1028 O O . GLY B 1 2 ? 41.438 9.977 36.469 1 34.25 2 GLY B O 1
ATOM 1029 N N . HIS B 1 3 ? 42.656 10.102 34.688 1 40.91 3 HIS B N 1
ATOM 1030 C CA . HIS B 1 3 ? 41.688 10.508 33.688 1 40.91 3 HIS B CA 1
ATOM 1031 C C . HIS B 1 3 ? 40.656 9.414 33.438 1 40.91 3 HIS B C 1
ATOM 1033 O O . HIS B 1 3 ? 41 8.328 32.969 1 40.91 3 HIS B O 1
ATOM 1039 N N . PHE B 1 4 ? 39.688 9.273 34.312 1 38.56 4 PHE B N 1
ATOM 1040 C CA . PHE B 1 4 ? 38.531 8.398 34.062 1 38.56 4 PHE B CA 1
ATOM 1041 C C . PHE B 1 4 ? 37.875 8.742 32.719 1 38.56 4 PHE B C 1
ATOM 1043 O O . PHE B 1 4 ? 37.344 9.836 32.562 1 38.56 4 PHE B O 1
ATOM 1050 N N . LEU B 1 5 ? 38.469 8.289 31.609 1 38.12 5 LEU B N 1
ATOM 1051 C CA . LEU B 1 5 ? 37.781 8.469 30.344 1 38.12 5 LEU B CA 1
ATOM 1052 C C . LEU B 1 5 ? 36.344 7.969 30.422 1 38.12 5 LEU B C 1
ATOM 1054 O O . LEU B 1 5 ? 36.094 6.867 30.906 1 38.12 5 LEU B O 1
ATOM 1058 N N . LYS B 1 6 ? 35.438 8.898 30.688 1 37.44 6 LYS B N 1
ATOM 1059 C CA . LYS B 1 6 ? 34 8.656 30.594 1 37.44 6 LYS B CA 1
ATOM 1060 C C . LYS B 1 6 ? 33.656 7.844 29.344 1 37.44 6 LYS B C 1
ATOM 1062 O O . LYS B 1 6 ? 34.188 8.133 28.25 1 37.44 6 LYS B O 1
ATOM 1067 N N . PRO B 1 7 ? 33.25 6.582 29.578 1 33.53 7 PRO B N 1
ATOM 1068 C CA . PRO B 1 7 ? 32.906 5.832 28.359 1 33.53 7 PRO B CA 1
ATOM 1069 C C . PRO B 1 7 ? 32.031 6.625 27.406 1 33.53 7 PRO B C 1
ATOM 1071 O O . PRO B 1 7 ? 31.125 7.355 27.859 1 33.53 7 PRO B O 1
ATOM 1074 N N . ASN B 1 8 ? 32.562 7.242 26.344 1 36.69 8 ASN B N 1
ATOM 1075 C CA . ASN B 1 8 ? 31.781 7.801 25.234 1 36.69 8 ASN B CA 1
ATOM 1076 C C . ASN B 1 8 ? 30.609 6.91 24.859 1 36.69 8 ASN B C 1
ATOM 1078 O O . ASN B 1 8 ? 30.797 5.82 24.328 1 36.69 8 ASN B O 1
ATOM 1082 N N . HIS B 1 9 ? 29.703 6.871 25.812 1 33.78 9 HIS B N 1
ATOM 1083 C CA . HIS B 1 9 ? 28.484 6.195 25.375 1 33.78 9 HIS B CA 1
ATOM 1084 C C . HIS B 1 9 ? 28.031 6.711 24.016 1 33.78 9 HIS B C 1
ATOM 1086 O O . HIS B 1 9 ? 27.797 7.91 23.844 1 33.78 9 HIS B O 1
ATOM 1092 N N . THR B 1 10 ? 28.688 6.227 22.969 1 33 10 THR B N 1
ATOM 1093 C CA . THR B 1 10 ? 28.109 6.457 21.641 1 33 10 THR B CA 1
ATOM 1094 C C . THR B 1 10 ? 26.578 6.371 21.703 1 33 10 THR B C 1
ATOM 1096 O O . THR B 1 10 ? 26.031 5.375 22.172 1 33 10 THR B O 1
ATOM 1099 N N . PRO B 1 11 ? 25.953 7.48 21.922 1 33.38 11 PRO B N 1
ATOM 1100 C CA . PRO B 1 11 ? 24.484 7.375 21.891 1 33.38 11 PRO B CA 1
ATOM 1101 C C . PRO B 1 11 ? 24 6.391 20.828 1 33.38 11 PRO B C 1
ATOM 1103 O O . PRO B 1 11 ? 24.531 6.355 19.719 1 33.38 11 PRO B O 1
ATOM 1106 N N . LEU B 1 12 ? 23.688 5.285 21.234 1 33.12 12 LEU B N 1
ATOM 1107 C CA . LEU B 1 12 ? 22.906 4.465 20.328 1 33.12 12 LEU B CA 1
ATOM 1108 C C . LEU B 1 12 ? 21.969 5.332 19.484 1 33.12 12 LEU B C 1
ATOM 1110 O O . LEU B 1 12 ? 21.172 6.102 20.031 1 33.12 12 LEU B O 1
ATOM 1114 N N . ASP B 1 13 ? 22.578 6.012 18.484 1 31.83 13 ASP B N 1
ATOM 1115 C CA . ASP B 1 13 ? 21.75 6.727 17.516 1 31.83 13 ASP B CA 1
ATOM 1116 C C . ASP B 1 13 ? 20.406 6.027 17.312 1 31.83 13 ASP B C 1
ATOM 1118 O O . ASP B 1 13 ? 20.344 4.949 16.719 1 31.83 13 ASP B O 1
ATOM 1122 N N . LEU B 1 14 ? 19.688 5.891 18.312 1 33.72 14 LEU B N 1
ATOM 1123 C CA . LEU B 1 14 ? 18.266 5.555 18.312 1 33.72 14 LEU B CA 1
ATOM 1124 C C . LEU B 1 14 ? 17.562 6.18 17.109 1 33.72 14 LEU B C 1
ATOM 1126 O O . LEU B 1 14 ? 16.344 6.078 16.984 1 33.72 14 LEU B O 1
ATOM 1130 N N . SER B 1 15 ? 18.094 7.277 16.547 1 35.56 15 SER B N 1
ATOM 1131 C CA . SER B 1 15 ? 17.531 7.75 15.297 1 35.56 15 SER B CA 1
ATOM 1132 C C . SER B 1 15 ? 17.438 6.621 14.273 1 35.56 15 SER B C 1
ATOM 1134 O O . SER B 1 15 ? 18.344 6.449 13.453 1 35.56 15 SER B O 1
ATOM 1136 N N . GLY B 1 16 ? 17.562 5.438 14.75 1 33.41 16 GLY B N 1
ATOM 1137 C CA . GLY B 1 16 ? 17.578 4.246 13.914 1 33.41 16 GLY B CA 1
ATOM 1138 C C . GLY B 1 16 ? 16.828 4.43 12.602 1 33.41 16 GLY B C 1
ATOM 1139 O O . GLY B 1 16 ? 15.602 4.406 12.57 1 33.41 16 GLY B O 1
ATOM 1140 N N . ASN B 1 17 ? 17.219 5.32 11.789 1 36.78 17 ASN B N 1
ATOM 1141 C CA . ASN B 1 17 ? 16.875 5.5 10.383 1 36.78 17 ASN B CA 1
ATOM 1142 C C . ASN B 1 17 ? 16.625 4.164 9.688 1 36.78 17 ASN B C 1
ATOM 1144 O O . ASN B 1 17 ? 17.578 3.537 9.195 1 36.78 17 ASN B O 1
ATOM 1148 N N . PHE B 1 18 ? 16.078 3.152 10.375 1 37.72 18 PHE B N 1
ATOM 1149 C CA . PHE B 1 18 ? 15.82 1.95 9.594 1 37.72 18 PHE B CA 1
ATOM 1150 C C . PHE B 1 18 ? 15.328 2.311 8.195 1 37.72 18 PHE B C 1
ATOM 1152 O O . PHE B 1 18 ? 14.195 2.752 8.023 1 37.72 18 PHE B O 1
ATOM 1159 N N . LYS B 1 19 ? 16.141 2.863 7.441 1 41 19 LYS B N 1
ATOM 1160 C CA . LYS B 1 19 ? 15.914 2.998 6.004 1 41 19 LYS B CA 1
ATOM 1161 C C . LYS B 1 19 ? 15.445 1.678 5.395 1 41 19 LYS B C 1
ATOM 1163 O O . LYS B 1 19 ? 16.156 0.673 5.461 1 41 19 LYS B O 1
ATOM 1168 N N . VAL B 1 20 ? 14.148 1.266 5.699 1 48.75 20 VAL B N 1
ATOM 1169 C CA . VAL B 1 20 ? 13.695 0.104 4.941 1 48.75 20 VAL B CA 1
ATOM 1170 C C . VAL B 1 20 ? 14.164 0.221 3.49 1 48.75 20 VAL B C 1
ATOM 1172 O O . VAL B 1 20 ? 13.914 1.233 2.832 1 48.75 20 VAL B O 1
ATOM 1175 N N . SER B 1 21 ? 15.289 -0.381 3.25 1 54.34 21 SER B N 1
ATOM 1176 C CA . SER B 1 21 ? 15.734 -0.425 1.863 1 54.34 21 SER B CA 1
ATOM 1177 C C . SER B 1 21 ? 14.766 -1.206 0.989 1 54.34 21 SER B C 1
ATOM 1179 O O . SER B 1 21 ? 14.547 -2.4 1.204 1 54.34 21 SER B O 1
ATOM 1181 N N . ILE B 1 22 ? 13.812 -0.485 0.466 1 63.81 22 ILE B N 1
ATOM 1182 C CA . ILE B 1 22 ? 12.977 -1.121 -0.549 1 63.81 22 ILE B CA 1
ATOM 1183 C C . ILE B 1 22 ? 13.719 -1.152 -1.882 1 63.81 22 ILE B C 1
ATOM 1185 O O . ILE B 1 22 ? 14.094 -0.106 -2.418 1 63.81 22 ILE B O 1
ATOM 1189 N N . GLU B 1 23 ? 14.25 -2.344 -2.189 1 71.38 23 GLU B N 1
ATOM 1190 C CA . GLU B 1 23 ? 14.992 -2.561 -3.432 1 71.38 23 GLU B CA 1
ATOM 1191 C C . GLU B 1 23 ? 14.273 -3.57 -4.324 1 71.38 23 GLU B C 1
ATOM 1193 O O . GLU B 1 23 ? 14.719 -3.842 -5.441 1 71.38 23 GLU B O 1
ATOM 1198 N N . GLY B 1 24 ? 13.164 -4.012 -3.801 1 83.94 24 GLY B N 1
ATOM 1199 C CA . GLY B 1 24 ? 12.484 -5.086 -4.508 1 83.94 24 GLY B CA 1
ATOM 1200 C C . GLY B 1 24 ? 11.156 -4.656 -5.109 1 83.94 24 GLY B C 1
ATOM 1201 O O . GLY B 1 24 ? 11.008 -3.512 -5.535 1 83.94 24 GLY B O 1
ATOM 1202 N N . TRP B 1 25 ? 10.383 -5.629 -5.355 1 87.88 25 TRP B N 1
ATOM 1203 C CA . TRP B 1 25 ? 9.07 -5.465 -5.977 1 87.88 25 TRP B CA 1
ATOM 1204 C C . TRP B 1 25 ? 7.957 -5.641 -4.949 1 87.88 25 TRP B C 1
ATOM 1206 O O . TRP B 1 25 ? 7.898 -6.66 -4.254 1 87.88 25 TRP B O 1
ATOM 1216 N N . ILE B 1 26 ? 7.113 -4.609 -4.84 1 90.62 26 ILE B N 1
ATOM 1217 C CA . ILE B 1 26 ? 6.086 -4.605 -3.807 1 90.62 26 ILE B CA 1
ATOM 1218 C C . ILE B 1 26 ? 4.719 -4.875 -4.434 1 90.62 26 ILE B C 1
ATOM 1220 O O . ILE B 1 26 ? 4.367 -4.27 -5.449 1 90.62 26 ILE B O 1
ATOM 1224 N N . ILE B 1 27 ? 4.051 -5.781 -3.838 1 94.31 27 ILE B N 1
ATOM 1225 C CA . ILE B 1 27 ? 2.658 -5.992 -4.211 1 94.31 27 ILE B CA 1
ATOM 1226 C C . ILE B 1 27 ? 1.744 -5.547 -3.074 1 94.31 27 ILE B C 1
ATOM 1228 O O . ILE B 1 27 ? 2.129 -5.598 -1.903 1 94.31 27 ILE B O 1
ATOM 1232 N N . LEU B 1 28 ? 0.633 -5.062 -3.439 1 94.56 28 LEU B N 1
ATOM 1233 C CA . LEU B 1 28 ? -0.44 -4.719 -2.512 1 94.56 28 LEU B CA 1
ATOM 1234 C C . LEU B 1 28 ? -1.506 -5.812 -2.488 1 94.56 28 LEU B C 1
ATOM 1236 O O . LEU B 1 28 ? -2.014 -6.211 -3.539 1 94.56 28 LEU B O 1
ATOM 1240 N N . VAL B 1 29 ? -1.826 -6.27 -1.316 1 96.75 29 VAL B N 1
ATOM 1241 C CA . VAL B 1 29 ? -2.9 -7.234 -1.097 1 96.75 29 VAL B CA 1
ATOM 1242 C C . VAL B 1 29 ? -4.066 -6.555 -0.386 1 96.75 29 VAL B C 1
ATOM 1244 O O . VAL B 1 29 ? -3.928 -6.086 0.747 1 96.75 29 VAL B O 1
ATOM 1247 N N . SER B 1 30 ? -5.25 -6.527 -1.019 1 94.06 30 SER B N 1
ATOM 1248 C CA . SER B 1 30 ? -6.43 -5.91 -0.42 1 94.06 30 SER B CA 1
ATOM 1249 C C . SER B 1 30 ? -7.543 -6.93 -0.209 1 94.06 30 SER B C 1
ATOM 1251 O O . SER B 1 30 ? -7.516 -8.016 -0.792 1 94.06 30 SER B O 1
ATOM 1253 N N . GLY B 1 31 ? -8.414 -6.555 0.698 1 94.25 31 GLY B N 1
ATOM 1254 C CA . GLY B 1 31 ? -9.453 -7.496 1.068 1 94.25 31 GLY B CA 1
ATOM 1255 C C . GLY B 1 31 ? -9 -8.523 2.088 1 94.25 31 GLY B C 1
ATOM 1256 O O . GLY B 1 31 ? -9.562 -9.617 2.17 1 94.25 31 GLY B O 1
ATOM 1257 N N . VAL B 1 32 ? -8 -8.211 2.82 1 96.38 32 VAL B N 1
ATOM 1258 C CA . VAL B 1 32 ? -7.469 -9.109 3.834 1 96.38 32 VAL B CA 1
ATOM 1259 C C . VAL B 1 32 ? -8.43 -9.188 5.02 1 96.38 32 VAL B C 1
ATOM 1261 O O . VAL B 1 32 ? -8.898 -8.164 5.512 1 96.38 32 VAL B O 1
ATOM 1264 N N . HIS B 1 33 ? -8.695 -10.398 5.402 1 97.06 33 HIS B N 1
ATOM 1265 C CA . HIS B 1 33 ? -9.617 -10.617 6.512 1 97.06 33 HIS B CA 1
ATOM 1266 C C . HIS B 1 33 ? -9.125 -9.93 7.781 1 97.06 33 HIS B C 1
ATOM 1268 O O . HIS B 1 33 ? -7.93 -9.945 8.078 1 97.06 33 HIS B O 1
ATOM 1274 N N . GLU B 1 34 ? -10.055 -9.5 8.594 1 95.06 34 GLU B N 1
ATOM 1275 C CA . GLU B 1 34 ? -9.727 -8.695 9.766 1 95.06 34 GLU B CA 1
ATOM 1276 C C . GLU B 1 34 ? -8.922 -9.508 10.781 1 95.06 34 GLU B C 1
ATOM 1278 O O . GLU B 1 34 ? -8.148 -8.945 11.555 1 95.06 34 GLU B O 1
ATOM 1283 N N . GLU B 1 35 ? -9.016 -10.805 10.711 1 95.25 35 GLU B N 1
ATOM 1284 C CA . GLU B 1 35 ? -8.328 -11.641 11.695 1 95.25 35 GLU B CA 1
ATOM 1285 C C . GLU B 1 35 ? -7.039 -12.219 11.125 1 95.25 35 GLU B C 1
ATOM 1287 O O . GLU B 1 35 ? -6.352 -12.992 11.789 1 95.25 35 GLU B O 1
ATOM 1292 N N . ALA B 1 36 ? -6.75 -11.852 9.953 1 96.94 36 ALA B N 1
ATOM 1293 C CA . ALA B 1 36 ? -5.523 -12.359 9.344 1 96.94 36 ALA B CA 1
ATOM 1294 C C . ALA B 1 36 ? -4.301 -11.961 10.164 1 96.94 36 ALA B C 1
ATOM 1296 O O . ALA B 1 36 ? -4.273 -10.883 10.766 1 96.94 36 ALA B O 1
ATOM 1297 N N . GLN B 1 37 ? -3.363 -12.898 10.172 1 95.5 37 GLN B N 1
ATOM 1298 C CA . GLN B 1 37 ? -2.072 -12.656 10.805 1 95.5 37 GLN B CA 1
ATOM 1299 C C . GLN B 1 37 ? -0.936 -12.742 9.797 1 95.5 37 GLN B C 1
ATOM 1301 O O . GLN B 1 37 ? -1.129 -13.234 8.68 1 95.5 37 GLN B O 1
ATOM 1306 N N . GLU B 1 38 ? 0.205 -12.312 10.227 1 94.81 38 GLU B N 1
ATOM 1307 C CA . GLU B 1 38 ? 1.361 -12.344 9.336 1 94.81 38 GLU B CA 1
ATOM 1308 C C . GLU B 1 38 ? 1.638 -13.766 8.844 1 94.81 38 GLU B C 1
ATOM 1310 O O . GLU B 1 38 ? 2.014 -13.961 7.688 1 94.81 38 GLU B O 1
ATOM 1315 N N . ASP B 1 39 ? 1.413 -14.727 9.711 1 97.5 39 ASP B N 1
ATOM 1316 C CA . ASP B 1 39 ? 1.658 -16.109 9.336 1 97.5 39 ASP B CA 1
ATOM 1317 C C . ASP B 1 39 ? 0.75 -16.547 8.188 1 97.5 39 ASP B C 1
ATOM 1319 O O . ASP B 1 39 ? 1.157 -17.312 7.324 1 97.5 39 ASP B O 1
ATOM 1323 N N . ASP B 1 40 ? -0.484 -16.078 8.172 1 98.06 40 ASP B N 1
ATOM 1324 C CA . ASP B 1 40 ? -1.397 -16.391 7.074 1 98.06 40 ASP B CA 1
ATOM 1325 C C . ASP B 1 40 ? -0.85 -15.891 5.742 1 98.06 40 ASP B C 1
ATOM 1327 O O . ASP B 1 40 ? -0.906 -16.594 4.734 1 98.06 40 ASP B O 1
ATOM 1331 N N . LEU B 1 41 ? -0.291 -14.734 5.758 1 98.19 41 LEU B N 1
ATOM 1332 C CA . LEU B 1 41 ? 0.24 -14.133 4.539 1 98.19 41 LEU B CA 1
ATOM 1333 C C . LEU B 1 41 ? 1.544 -14.805 4.125 1 98.19 41 LEU B C 1
ATOM 1335 O O . LEU B 1 41 ? 1.775 -15.039 2.936 1 98.19 41 LEU B O 1
ATOM 1339 N N . HIS B 1 42 ? 2.361 -15.117 5.105 1 98.31 42 HIS B N 1
ATOM 1340 C CA . HIS B 1 42 ? 3.59 -15.844 4.801 1 98.31 42 HIS B CA 1
ATOM 1341 C C . HIS B 1 42 ? 3.287 -17.188 4.16 1 98.31 42 HIS B C 1
ATOM 1343 O O . HIS B 1 42 ? 3.932 -17.578 3.184 1 98.31 42 HIS B O 1
ATOM 1349 N N . ASN B 1 43 ? 2.336 -17.891 4.707 1 98.19 43 ASN B N 1
ATOM 1350 C CA . ASN B 1 43 ? 1.966 -19.203 4.176 1 98.19 43 ASN B CA 1
ATOM 1351 C C . ASN B 1 43 ? 1.417 -19.094 2.754 1 98.19 43 ASN B C 1
ATOM 1353 O O . ASN B 1 43 ? 1.735 -19.922 1.896 1 98.19 43 ASN B O 1
ATOM 1357 N N . ALA B 1 44 ? 0.688 -18.109 2.488 1 98.44 44 ALA B N 1
ATOM 1358 C CA . ALA B 1 44 ? 0.029 -17.953 1.193 1 98.44 44 ALA B CA 1
ATOM 1359 C C . ALA B 1 44 ? 0.992 -17.391 0.151 1 98.44 44 ALA B C 1
ATOM 1361 O O . ALA B 1 44 ? 0.991 -17.828 -1.003 1 98.44 44 ALA B O 1
ATOM 1362 N N . PHE B 1 45 ? 1.85 -16.469 0.509 1 98.75 45 PHE B N 1
ATOM 1363 C CA . PHE B 1 45 ? 2.619 -15.703 -0.46 1 98.75 45 PHE B CA 1
ATOM 1364 C C . PHE B 1 45 ? 4.078 -16.141 -0.465 1 98.75 45 PHE B C 1
ATOM 1366 O O . PHE B 1 45 ? 4.824 -15.812 -1.391 1 98.75 45 PHE B O 1
ATOM 1373 N N . GLY B 1 46 ? 4.453 -16.891 0.54 1 98.5 46 GLY B N 1
ATOM 1374 C CA . GLY B 1 46 ? 5.816 -17.391 0.595 1 98.5 46 GLY B CA 1
ATOM 1375 C C . GLY B 1 46 ? 6.121 -18.406 -0.491 1 98.5 46 GLY B C 1
ATOM 1376 O O . GLY B 1 46 ? 7.285 -18.656 -0.801 1 98.5 46 GLY B O 1
ATOM 1377 N N . GLU B 1 47 ? 5.082 -18.984 -1.033 1 97.88 47 GLU B N 1
ATOM 1378 C CA . GLU B 1 47 ? 5.238 -20.016 -2.051 1 97.88 47 GLU B CA 1
ATOM 1379 C C . GLU B 1 47 ? 5.824 -19.438 -3.338 1 97.88 47 GLU B C 1
ATOM 1381 O O . GLU B 1 47 ? 6.324 -20.188 -4.184 1 97.88 47 GLU B O 1
ATOM 1386 N N . PHE B 1 48 ? 5.879 -18.156 -3.504 1 98.44 48 PHE B N 1
ATOM 1387 C CA . PHE B 1 48 ? 6.289 -17.547 -4.758 1 98.44 48 PHE B CA 1
ATOM 1388 C C . PHE B 1 48 ? 7.73 -17.062 -4.676 1 98.44 48 PHE B C 1
ATOM 1390 O O . PHE B 1 48 ? 8.305 -16.641 -5.684 1 98.44 48 PHE B O 1
ATOM 1397 N N . GLY B 1 49 ? 8.25 -17 -3.506 1 98 49 GLY B N 1
ATOM 1398 C CA . GLY B 1 49 ? 9.609 -16.531 -3.264 1 98 49 GLY B CA 1
ATOM 1399 C C . GLY B 1 49 ? 9.82 -16 -1.855 1 98 49 GLY B C 1
ATOM 1400 O O . GLY B 1 49 ? 8.883 -15.977 -1.053 1 98 49 GLY B O 1
ATOM 1401 N N . GLU B 1 50 ? 11.008 -15.656 -1.632 1 96.56 50 GLU B N 1
ATOM 1402 C CA . GLU B 1 50 ? 11.328 -15.102 -0.319 1 96.56 50 GLU B CA 1
ATOM 1403 C C . GLU B 1 50 ? 10.688 -13.727 -0.132 1 96.56 50 GLU B C 1
ATOM 1405 O O . GLU B 1 50 ? 10.867 -12.836 -0.964 1 96.56 50 GLU B O 1
ATOM 1410 N N . ILE B 1 51 ? 9.992 -13.633 0.976 1 96.44 51 ILE B N 1
ATOM 1411 C CA . ILE B 1 51 ? 9.406 -12.352 1.349 1 96.44 51 ILE B CA 1
ATOM 1412 C C . ILE B 1 51 ? 10.438 -11.523 2.113 1 96.44 51 ILE B C 1
ATOM 1414 O O . ILE B 1 51 ? 10.82 -11.875 3.232 1 96.44 51 ILE B O 1
ATOM 1418 N N . LYS B 1 52 ? 10.789 -10.406 1.482 1 91.38 52 LYS B N 1
ATOM 1419 C CA . LYS B 1 52 ? 11.789 -9.531 2.1 1 91.38 52 LYS B CA 1
ATOM 1420 C C . LYS B 1 52 ? 11.164 -8.672 3.191 1 91.38 52 LYS B C 1
ATOM 1422 O O . LYS B 1 52 ? 11.773 -8.445 4.242 1 91.38 52 LYS B O 1
ATOM 1427 N N . ASN B 1 53 ? 10.031 -8.148 2.936 1 88.38 53 ASN B N 1
ATOM 1428 C CA . ASN B 1 53 ? 9.258 -7.352 3.885 1 88.38 53 ASN B CA 1
ATOM 1429 C C . ASN B 1 53 ? 7.766 -7.637 3.777 1 88.38 53 ASN B C 1
ATOM 1431 O O . ASN B 1 53 ? 7.242 -7.824 2.678 1 88.38 53 ASN B O 1
ATOM 1435 N N . LEU B 1 54 ? 7.207 -7.715 4.906 1 92.88 54 LEU B N 1
ATOM 1436 C CA . LEU B 1 54 ? 5.758 -7.863 5.004 1 92.88 54 LEU B CA 1
ATOM 1437 C C . LEU B 1 54 ? 5.176 -6.863 6 1 92.88 54 LEU B C 1
ATOM 1439 O O . LEU B 1 54 ? 5.57 -6.84 7.164 1 92.88 54 LEU B O 1
ATOM 1443 N N . HIS B 1 55 ? 4.27 -6.074 5.438 1 89.56 55 HIS B N 1
ATOM 1444 C CA . HIS B 1 55 ? 3.564 -5.117 6.281 1 89.56 55 HIS B CA 1
ATOM 1445 C C . HIS B 1 55 ? 2.062 -5.379 6.273 1 89.56 55 HIS B C 1
ATOM 1447 O O . HIS B 1 55 ? 1.398 -5.18 5.254 1 89.56 55 HIS B O 1
ATOM 1453 N N . LEU B 1 56 ? 1.622 -5.824 7.41 1 93.06 56 LEU B N 1
ATOM 1454 C CA . LEU B 1 56 ? 0.19 -5.992 7.633 1 93.06 56 LEU B CA 1
ATOM 1455 C C . LEU B 1 56 ? -0.397 -4.781 8.352 1 93.06 56 LEU B C 1
ATOM 1457 O O . LEU B 1 56 ? 0.023 -4.445 9.461 1 93.06 56 LEU B O 1
ATOM 1461 N N . ASN B 1 57 ? -1.371 -4.082 7.676 1 89.88 57 ASN B N 1
ATOM 1462 C CA . ASN B 1 57 ? -1.946 -2.867 8.242 1 89.88 57 ASN B CA 1
ATOM 1463 C C . ASN B 1 57 ? -2.975 -3.189 9.328 1 89.88 57 ASN B C 1
ATOM 1465 O O . ASN B 1 57 ? -4.078 -3.65 9.023 1 89.88 57 ASN B O 1
ATOM 1469 N N . LEU B 1 58 ? -2.645 -2.9 10.617 1 86.62 58 LEU B N 1
ATOM 1470 C CA . LEU B 1 58 ? -3.467 -3.24 11.773 1 86.62 58 LEU B CA 1
ATOM 1471 C C . LEU B 1 58 ? -4.035 -1.982 12.422 1 86.62 58 LEU B C 1
ATOM 1473 O O . LEU B 1 58 ? -3.371 -0.944 12.461 1 86.62 58 LEU B O 1
ATOM 1477 N N . ASP B 1 59 ? -5.27 -2.123 12.883 1 82.69 59 ASP B N 1
ATOM 1478 C CA . ASP B 1 59 ? -5.816 -1.132 13.805 1 82.69 59 ASP B CA 1
ATOM 1479 C C . ASP B 1 59 ? -5.195 -1.265 15.195 1 82.69 59 ASP B C 1
ATOM 1481 O O . ASP B 1 59 ? -5.359 -2.289 15.859 1 82.69 59 ASP B O 1
ATOM 1485 N N . ARG B 1 60 ? -4.582 -0.293 15.625 1 77.31 60 ARG B N 1
ATOM 1486 C CA . ARG B 1 60 ? -3.836 -0.37 16.875 1 77.31 60 ARG B CA 1
ATOM 1487 C C . ARG B 1 60 ? -4.777 -0.482 18.078 1 77.31 60 ARG B C 1
ATOM 1489 O O . ARG B 1 60 ? -4.383 -0.964 19.141 1 77.31 60 ARG B O 1
ATOM 1496 N N . ARG B 1 61 ? -5.973 -0.043 17.922 1 82.12 61 ARG B N 1
ATOM 1497 C CA . ARG B 1 61 ? -6.926 -0.083 19.016 1 82.12 61 ARG B CA 1
ATOM 1498 C C . ARG B 1 61 ? -7.551 -1.468 19.156 1 82.12 61 ARG B C 1
ATOM 1500 O O . ARG B 1 61 ? -7.715 -1.976 20.266 1 82.12 61 ARG B O 1
ATOM 1507 N N . THR B 1 62 ? -7.754 -2.266 18.031 1 86.5 62 THR B N 1
ATOM 1508 C CA . THR B 1 62 ? -8.469 -3.535 18.062 1 86.5 62 THR B CA 1
ATOM 1509 C C . THR B 1 62 ? -7.52 -4.699 17.781 1 86.5 62 THR B C 1
ATOM 1511 O O . THR B 1 62 ? -7.801 -5.84 18.156 1 86.5 62 THR B O 1
ATOM 1514 N N . GLY B 1 63 ? -6.438 -4.391 17.109 1 87.44 63 GLY B N 1
ATOM 1515 C CA . GLY B 1 63 ? -5.543 -5.449 16.672 1 87.44 63 GLY B CA 1
ATOM 1516 C C . GLY B 1 63 ? -6.008 -6.141 15.406 1 87.44 63 GLY B C 1
ATOM 1517 O O . GLY B 1 63 ? -5.375 -7.094 14.945 1 87.44 63 GLY B O 1
ATOM 1518 N N . PHE B 1 64 ? -7.145 -5.637 14.836 1 89.31 64 PHE B N 1
ATOM 1519 C CA . PHE B 1 64 ? -7.68 -6.227 13.617 1 89.31 64 PHE B CA 1
ATOM 1520 C C . PHE B 1 64 ? -7.031 -5.605 12.383 1 89.31 64 PHE B C 1
ATOM 1522 O O . PHE B 1 64 ? -6.637 -4.438 12.406 1 89.31 64 PHE B O 1
ATOM 1529 N N . VAL B 1 65 ? -6.859 -6.426 11.383 1 90.75 65 VAL B N 1
ATOM 1530 C CA . VAL B 1 65 ? -6.332 -5.953 10.102 1 90.75 65 VAL B CA 1
ATOM 1531 C C . VAL B 1 65 ? -7.289 -4.93 9.492 1 90.75 65 VAL B C 1
ATOM 1533 O O . VAL B 1 65 ? -8.508 -5.125 9.516 1 90.75 65 VAL B O 1
ATOM 1536 N N . LYS B 1 66 ? -6.746 -3.873 8.898 1 87.5 66 LYS B N 1
ATOM 1537 C CA . LYS B 1 66 ? -7.539 -2.832 8.25 1 87.5 66 LYS B CA 1
ATOM 1538 C C . LYS B 1 66 ? -7.855 -3.205 6.805 1 87.5 66 LYS B C 1
ATOM 1540 O O . LYS B 1 66 ? -8.438 -2.408 6.066 1 87.5 66 LYS B O 1
ATOM 1545 N N . GLY B 1 67 ? -7.379 -4.43 6.312 1 90.19 67 GLY B N 1
ATOM 1546 C CA . GLY B 1 67 ? -7.809 -4.945 5.023 1 90.19 67 GLY B CA 1
ATOM 1547 C C . GLY B 1 67 ? -6.699 -4.957 3.986 1 90.19 67 GLY B C 1
ATOM 1548 O O . GLY B 1 67 ? -6.914 -5.355 2.842 1 90.19 67 GLY B O 1
ATOM 1549 N N . TYR B 1 68 ? -5.512 -4.504 4.406 1 94 68 TYR B N 1
ATOM 1550 C CA . TYR B 1 68 ? -4.465 -4.449 3.391 1 94 68 TYR B CA 1
ATOM 1551 C C . TYR B 1 68 ? -3.146 -4.98 3.939 1 94 68 TYR B C 1
ATOM 1553 O O . TYR B 1 68 ? -2.908 -4.945 5.148 1 94 68 TYR B O 1
ATOM 1561 N N . ALA B 1 69 ? -2.332 -5.441 3.025 1 95.12 69 ALA B N 1
ATOM 1562 C CA . ALA B 1 69 ? -0.944 -5.793 3.314 1 95.12 69 ALA B CA 1
ATOM 1563 C C . ALA B 1 69 ? -0.034 -5.445 2.139 1 95.12 69 ALA B C 1
ATOM 1565 O O . ALA B 1 69 ? -0.464 -5.477 0.983 1 95.12 69 ALA B O 1
ATOM 1566 N N . LEU B 1 70 ? 1.16 -5.066 2.459 1 93.38 70 LEU B N 1
ATOM 1567 C CA . LEU B 1 70 ? 2.223 -4.902 1.473 1 93.38 70 LEU B CA 1
ATOM 1568 C C . LEU B 1 70 ? 3.27 -6.004 1.614 1 93.38 70 LEU B C 1
ATOM 1570 O O . LEU B 1 70 ? 3.693 -6.32 2.727 1 93.38 70 LEU B O 1
ATOM 1574 N N . ILE B 1 71 ? 3.596 -6.582 0.486 1 94.62 71 ILE B N 1
ATOM 1575 C CA . ILE B 1 71 ? 4.605 -7.637 0.457 1 94.62 71 ILE B CA 1
ATOM 1576 C C . ILE B 1 71 ? 5.715 -7.262 -0.523 1 94.62 71 ILE B C 1
ATOM 1578 O O . ILE B 1 71 ? 5.441 -6.863 -1.659 1 94.62 71 ILE B O 1
ATOM 1582 N N . GLU B 1 72 ? 6.898 -7.363 -0.079 1 90 72 GLU B N 1
ATOM 1583 C CA . GLU B 1 72 ? 8.062 -7.102 -0.919 1 90 72 GLU B CA 1
ATOM 1584 C C . GLU B 1 72 ? 8.773 -8.398 -1.288 1 90 72 GLU B C 1
ATOM 1586 O O . GLU B 1 72 ? 9.125 -9.195 -0.412 1 90 72 GLU B O 1
ATOM 1591 N N . TYR B 1 73 ? 8.938 -8.531 -2.58 1 93.44 73 TYR B N 1
ATOM 1592 C CA . TYR B 1 73 ? 9.789 -9.594 -3.107 1 93.44 73 TYR B CA 1
ATOM 1593 C C . TYR B 1 73 ? 11.102 -9.031 -3.637 1 93.44 73 TYR B C 1
ATOM 1595 O O . TYR B 1 73 ? 11.18 -7.859 -4.008 1 93.44 73 TYR B O 1
ATOM 1603 N N . GLU B 1 74 ? 12.031 -9.859 -3.658 1 90.44 74 GLU B N 1
ATOM 1604 C CA . GLU B 1 74 ? 13.32 -9.461 -4.219 1 90.44 74 GLU B CA 1
ATOM 1605 C C . GLU B 1 74 ? 13.289 -9.477 -5.742 1 90.44 74 GLU B C 1
ATOM 1607 O O . GLU B 1 74 ? 13.844 -8.586 -6.391 1 90.44 74 GLU B O 1
ATOM 1612 N N . LYS B 1 75 ? 12.609 -10.492 -6.285 1 92.94 75 LYS B N 1
ATOM 1613 C CA . LYS B 1 75 ? 12.648 -10.672 -7.734 1 92.94 75 LYS B CA 1
ATOM 1614 C C . LYS B 1 75 ? 11.312 -10.281 -8.375 1 92.94 75 LYS B C 1
ATOM 1616 O O . LYS B 1 75 ? 10.25 -10.539 -7.809 1 92.94 75 LYS B O 1
ATOM 1621 N N . PHE B 1 76 ? 11.422 -9.766 -9.586 1 92.12 76 PHE B N 1
ATOM 1622 C CA . PHE B 1 76 ? 10.258 -9.352 -10.359 1 92.12 76 PHE B CA 1
ATOM 1623 C C . PHE B 1 76 ? 9.32 -10.531 -10.578 1 92.12 76 PHE B C 1
ATOM 1625 O O . PHE B 1 76 ? 8.109 -10.422 -10.359 1 92.12 76 PHE B O 1
ATOM 1632 N N . GLU B 1 77 ? 9.938 -11.648 -10.992 1 96.56 77 GLU B N 1
ATOM 1633 C CA . GLU B 1 77 ? 9.148 -12.812 -11.367 1 96.56 77 GLU B CA 1
ATOM 1634 C C . GLU B 1 77 ? 8.367 -13.359 -10.172 1 96.56 77 GLU B C 1
ATOM 1636 O O . GLU B 1 77 ? 7.258 -13.875 -10.328 1 96.56 77 GLU B O 1
ATOM 1641 N N . GLU B 1 78 ? 8.914 -13.242 -9 1 97.44 78 GLU B N 1
ATOM 1642 C CA . GLU B 1 78 ? 8.227 -13.68 -7.793 1 97.44 78 GLU B CA 1
ATOM 1643 C C . GLU B 1 78 ? 6.953 -12.867 -7.562 1 97.44 78 GLU B C 1
ATOM 1645 O O . GLU B 1 78 ? 5.879 -13.43 -7.348 1 97.44 78 GLU B O 1
ATOM 1650 N N . ALA B 1 79 ? 7.121 -11.609 -7.617 1 95.94 79 ALA B N 1
ATOM 1651 C CA . ALA B 1 79 ? 5.988 -10.703 -7.445 1 95.94 79 ALA B CA 1
ATOM 1652 C C . ALA B 1 79 ? 4.938 -10.93 -8.531 1 95.94 79 ALA B C 1
ATOM 1654 O O . ALA B 1 79 ? 3.744 -11.023 -8.234 1 95.94 79 ALA B O 1
ATOM 1655 N N . LYS B 1 80 ? 5.422 -11.031 -9.727 1 95.88 80 LYS B N 1
ATOM 1656 C CA . LYS B 1 80 ? 4.527 -11.234 -10.859 1 95.88 80 LYS B CA 1
ATOM 1657 C C . LYS B 1 80 ? 3.732 -12.523 -10.711 1 95.88 80 LYS B C 1
ATOM 1659 O O . LYS B 1 80 ? 2.521 -12.547 -10.945 1 95.88 80 LYS B O 1
ATOM 1664 N N . ASN B 1 81 ? 4.375 -13.578 -10.305 1 98.31 81 ASN B N 1
ATOM 1665 C CA . ASN B 1 81 ? 3.703 -14.859 -10.109 1 98.31 81 ASN B CA 1
ATOM 1666 C C . ASN B 1 81 ? 2.68 -14.781 -8.977 1 98.31 81 ASN B C 1
ATOM 1668 O O . ASN B 1 81 ? 1.604 -15.375 -9.07 1 98.31 81 ASN B O 1
ATOM 1672 N N . ALA B 1 82 ? 3.064 -14.109 -7.938 1 98.5 82 ALA B N 1
ATOM 1673 C CA . ALA B 1 82 ? 2.133 -13.922 -6.824 1 98.5 82 ALA B CA 1
ATOM 1674 C C . ALA B 1 82 ? 0.862 -13.219 -7.289 1 98.5 82 ALA B C 1
ATOM 1676 O O . ALA B 1 82 ? -0.248 -13.648 -6.965 1 98.5 82 ALA B O 1
ATOM 1677 N N . ILE B 1 83 ? 1.04 -12.148 -8.062 1 96.19 83 ILE B N 1
ATOM 1678 C CA . ILE B 1 83 ? -0.103 -11.391 -8.555 1 96.19 83 ILE B CA 1
ATOM 1679 C C . ILE B 1 83 ? -0.971 -12.273 -9.445 1 96.19 83 ILE B C 1
ATOM 1681 O O . ILE B 1 83 ? -2.18 -12.391 -9.227 1 96.19 83 ILE B O 1
ATOM 1685 N N . SER B 1 84 ? -0.315 -12.961 -10.398 1 97.56 84 SER B N 1
ATOM 1686 C CA . SER B 1 84 ? -1.025 -13.766 -11.391 1 97.56 84 SER B CA 1
ATOM 1687 C C . SER B 1 84 ? -1.796 -14.906 -10.734 1 97.56 84 SER B C 1
ATOM 1689 O O . SER B 1 84 ? -2.879 -15.273 -11.188 1 97.56 84 SER B O 1
ATOM 1691 N N . THR B 1 85 ? -1.292 -15.383 -9.695 1 98.44 85 THR B N 1
ATOM 1692 C CA . THR B 1 85 ? -1.871 -16.578 -9.086 1 98.44 85 THR B CA 1
ATOM 1693 C C . THR B 1 85 ? -2.889 -16.203 -8.016 1 98.44 85 THR B C 1
ATOM 1695 O O . THR B 1 85 ? -3.938 -16.828 -7.891 1 98.44 85 THR B O 1
ATOM 1698 N N . MET B 1 86 ? -2.598 -15.141 -7.281 1 98.25 86 MET B N 1
ATOM 1699 C CA . MET B 1 86 ? -3.34 -14.93 -6.043 1 98.25 86 MET B CA 1
ATOM 1700 C C . MET B 1 86 ? -4.449 -13.898 -6.238 1 98.25 86 MET B C 1
ATOM 1702 O O . MET B 1 86 ? -5.359 -13.797 -5.418 1 98.25 86 MET B O 1
ATOM 1706 N N . ASP B 1 87 ? -4.375 -13.086 -7.262 1 96.31 87 ASP B N 1
ATOM 1707 C CA . ASP B 1 87 ? -5.402 -12.078 -7.473 1 96.31 87 ASP B CA 1
ATOM 1708 C C . ASP B 1 87 ? -6.77 -12.719 -7.695 1 96.31 87 ASP B C 1
ATOM 1710 O O . ASP B 1 87 ? -6.93 -13.555 -8.586 1 96.31 87 ASP B O 1
ATOM 1714 N N . GLY B 1 88 ? -7.695 -12.367 -6.859 1 96.31 88 GLY B N 1
ATOM 1715 C CA . GLY B 1 88 ? -9.047 -12.883 -6.992 1 96.31 88 GLY B CA 1
ATOM 1716 C C . GLY B 1 88 ? -9.281 -14.172 -6.223 1 96.31 88 GLY B C 1
ATOM 1717 O O . GLY B 1 88 ? -10.391 -14.711 -6.223 1 96.31 88 GLY B O 1
ATOM 1718 N N . THR B 1 89 ? -8.305 -14.633 -5.508 1 98.06 89 THR B N 1
ATOM 1719 C CA . THR B 1 89 ? -8.469 -15.859 -4.727 1 98.06 89 THR B CA 1
ATOM 1720 C C . THR B 1 89 ? -9.016 -15.539 -3.336 1 98.06 89 THR B C 1
ATOM 1722 O O . THR B 1 89 ? -9.156 -14.367 -2.973 1 98.06 89 THR B O 1
ATOM 1725 N N . GLU B 1 90 ? -9.312 -16.641 -2.627 1 97.88 90 GLU B N 1
ATOM 1726 C CA . GLU B 1 90 ? -9.789 -16.469 -1.256 1 97.88 90 GLU B CA 1
ATOM 1727 C C . GLU B 1 90 ? -8.664 -16.719 -0.249 1 97.88 90 GLU B C 1
ATOM 1729 O O . GLU B 1 90 ? -7.871 -17.656 -0.413 1 97.88 90 GLU B O 1
ATOM 1734 N N . LEU B 1 91 ? -8.633 -15.93 0.759 1 97.38 91 LEU B N 1
ATOM 1735 C CA . LEU B 1 91 ? -7.777 -16.094 1.93 1 97.38 91 LEU B CA 1
ATOM 1736 C C . LEU B 1 91 ? -8.578 -15.93 3.217 1 97.38 91 LEU B C 1
ATOM 1738 O O . LEU B 1 91 ? -9.172 -14.875 3.451 1 97.38 91 LEU B O 1
ATOM 1742 N N . LEU B 1 92 ? -8.648 -16.969 4.047 1 96.25 92 LEU B N 1
ATOM 1743 C CA . LEU B 1 92 ? -9.477 -17 5.246 1 96.25 92 LEU B CA 1
ATOM 1744 C C . LEU B 1 92 ? -10.93 -16.688 4.914 1 96.25 92 LEU B C 1
ATOM 1746 O O . LEU B 1 92 ? -11.547 -15.828 5.559 1 96.25 92 LEU B O 1
ATOM 1750 N N . THR B 1 93 ? -11.43 -17.156 3.805 1 96.06 93 THR B N 1
ATOM 1751 C CA . THR B 1 93 ? -12.82 -17.125 3.367 1 96.06 93 THR B CA 1
ATOM 1752 C C . THR B 1 93 ? -13.164 -15.766 2.75 1 96.06 93 THR B C 1
ATOM 1754 O O . THR B 1 93 ? -14.336 -15.469 2.512 1 96.06 93 THR B O 1
ATOM 1757 N N . GLN B 1 94 ? -12.219 -14.922 2.645 1 96.88 94 GLN B N 1
ATOM 1758 C CA . GLN B 1 94 ? -12.438 -13.633 2.004 1 96.88 94 GLN B CA 1
ATOM 1759 C C . GLN B 1 94 ? -11.664 -13.523 0.694 1 96.88 94 GLN B C 1
ATOM 1761 O O . GLN B 1 94 ? -10.508 -13.938 0.617 1 96.88 94 GLN B O 1
ATOM 1766 N N . THR B 1 95 ? -12.359 -12.914 -0.377 1 97.38 95 THR B N 1
ATOM 1767 C CA . THR B 1 95 ? -11.672 -12.703 -1.648 1 97.38 95 THR B CA 1
ATOM 1768 C C . THR B 1 95 ? -10.648 -11.578 -1.532 1 97.38 95 THR B C 1
ATOM 1770 O O . THR B 1 95 ? -10.945 -10.523 -0.976 1 97.38 95 THR B O 1
ATOM 1773 N N . ILE B 1 96 ? -9.461 -11.891 -2.018 1 97.12 96 ILE B N 1
ATOM 1774 C CA . ILE B 1 96 ? -8.422 -10.859 -1.995 1 97.12 96 ILE B CA 1
ATOM 1775 C C . ILE B 1 96 ? -8.117 -10.406 -3.42 1 97.12 96 ILE B C 1
ATOM 1777 O O . ILE B 1 96 ? -8.336 -11.156 -4.379 1 97.12 96 ILE B O 1
ATOM 1781 N N . ASN B 1 97 ? -7.648 -9.172 -3.514 1 94.56 97 ASN B N 1
ATOM 1782 C CA . ASN B 1 97 ? -7.09 -8.625 -4.746 1 94.56 97 ASN B CA 1
ATOM 1783 C C . ASN B 1 97 ? -5.602 -8.32 -4.594 1 94.56 97 ASN B C 1
ATOM 1785 O O . ASN B 1 97 ? -5.164 -7.84 -3.545 1 94.56 97 ASN B O 1
ATOM 1789 N N . VAL B 1 98 ? -4.848 -8.633 -5.594 1 95.62 98 VAL B N 1
ATOM 1790 C CA . VAL B 1 98 ? -3.398 -8.461 -5.559 1 95.62 98 VAL B CA 1
ATOM 1791 C C . VAL B 1 98 ? -2.941 -7.676 -6.785 1 95.62 98 VAL B C 1
ATOM 1793 O O . VAL B 1 98 ? -3.314 -8 -7.914 1 95.62 98 VAL B O 1
ATOM 1796 N N . ASP B 1 99 ? -2.232 -6.645 -6.477 1 91.88 99 ASP B N 1
ATOM 1797 C CA . ASP B 1 99 ? -1.735 -5.805 -7.562 1 91.88 99 ASP B CA 1
ATOM 1798 C C . ASP B 1 99 ? -0.372 -5.211 -7.215 1 91.88 99 ASP B C 1
ATOM 1800 O O . ASP B 1 99 ? 0.086 -5.316 -6.074 1 91.88 99 ASP B O 1
ATOM 1804 N N . TRP B 1 100 ? 0.265 -4.656 -8.258 1 88.81 100 TRP B N 1
ATOM 1805 C CA . TRP B 1 100 ? 1.507 -3.926 -8.016 1 88.81 100 TRP B CA 1
ATOM 1806 C C . TRP B 1 100 ? 1.266 -2.723 -7.113 1 88.81 100 TRP B C 1
ATOM 1808 O O . TRP B 1 100 ? 0.288 -1.992 -7.289 1 88.81 100 TRP B O 1
ATOM 1818 N N . ALA B 1 101 ? 2.068 -2.617 -6.086 1 85.88 101 ALA B N 1
ATOM 1819 C CA . ALA B 1 101 ? 1.977 -1.414 -5.266 1 85.88 101 ALA B CA 1
ATOM 1820 C C . ALA B 1 101 ? 2.484 -0.192 -6.023 1 85.88 101 ALA B C 1
ATOM 1822 O O . ALA B 1 101 ? 1.892 0.887 -5.945 1 85.88 101 ALA B O 1
ATOM 1823 N N . PHE B 1 102 ? 3.645 -0.345 -6.543 1 71.69 102 PHE B N 1
ATOM 1824 C CA . PHE B 1 102 ? 4.234 0.694 -7.379 1 71.69 102 PHE B CA 1
ATOM 1825 C C . PHE B 1 102 ? 4.422 0.198 -8.805 1 71.69 102 PHE B C 1
ATOM 1827 O O . PHE B 1 102 ? 4.785 -0.961 -9.023 1 71.69 102 PHE B O 1
ATOM 1834 N N . SER B 1 103 ? 3.443 0.133 -9.633 1 54.72 103 SER B N 1
ATOM 1835 C CA . SER B 1 103 ? 3.576 -0.381 -10.992 1 54.72 103 SER B CA 1
ATOM 1836 C C . SER B 1 103 ? 4.871 0.097 -11.641 1 54.72 103 SER B C 1
ATOM 1838 O O . SER B 1 103 ? 5.02 1.282 -11.938 1 54.72 103 SER B O 1
ATOM 1840 N N . ASN B 1 104 ? 5.891 -0.024 -11.117 1 46.34 104 ASN B N 1
ATOM 1841 C CA . ASN B 1 104 ? 6.945 0.339 -12.055 1 46.34 104 ASN B CA 1
ATOM 1842 C C . ASN B 1 104 ? 6.789 -0.396 -13.383 1 46.34 104 ASN B C 1
ATOM 1844 O O . ASN B 1 104 ? 7.719 -0.429 -14.195 1 46.34 104 ASN B O 1
ATOM 1848 N N . GLY B 1 105 ? 6.051 -1.546 -13.445 1 41.28 105 GLY B N 1
ATOM 1849 C CA . GLY B 1 105 ? 6.301 -2.197 -14.727 1 41.28 105 GLY B CA 1
ATOM 1850 C C . GLY B 1 105 ? 6.07 -1.284 -15.914 1 41.28 105 GLY B C 1
ATOM 1851 O O . GLY B 1 105 ? 5.516 -0.193 -15.766 1 41.28 105 GLY B O 1
ATOM 1852 N N . PRO B 1 106 ? 6.738 -1.624 -17.062 1 34 106 PRO B N 1
ATOM 1853 C CA . PRO B 1 106 ? 6.414 -0.954 -18.328 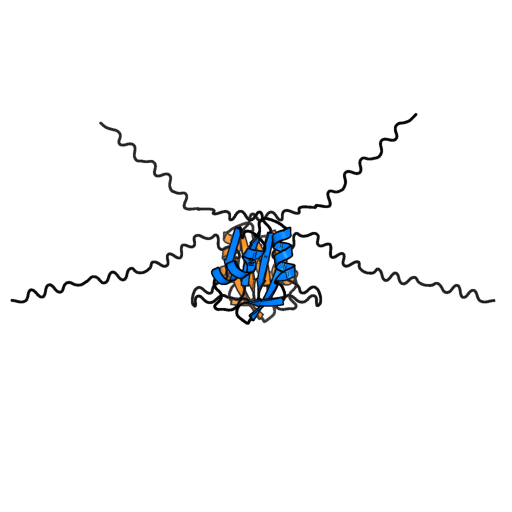1 34 106 PRO B CA 1
ATOM 1854 C C . PRO B 1 106 ? 4.914 -0.743 -18.516 1 34 106 PRO B C 1
ATOM 1856 O O . PRO B 1 106 ? 4.129 -1.677 -18.328 1 34 106 PRO B O 1
ATOM 1859 N N . SER B 1 107 ? 4.359 0.118 -17.828 1 35.16 107 SER B N 1
ATOM 1860 C CA . SER B 1 107 ? 3.059 0.415 -18.406 1 35.16 107 SER B CA 1
ATOM 1861 C C . SER B 1 107 ? 3.068 0.184 -19.922 1 35.16 107 SER B C 1
ATOM 1863 O O . SER B 1 107 ? 3.66 0.963 -20.672 1 35.16 107 SER B O 1
ATOM 1865 N N . THR B 1 108 ? 3.516 -0.886 -20.297 1 31.31 108 THR B N 1
ATOM 1866 C CA . THR B 1 108 ? 3.246 -1.052 -21.719 1 31.31 108 THR B CA 1
ATOM 1867 C C . THR B 1 108 ? 1.77 -0.816 -22.016 1 31.31 108 THR B C 1
ATOM 1869 O O . THR B 1 108 ? 1.308 -1.091 -23.125 1 31.31 108 THR B O 1
ATOM 1872 N N . GLY B 1 109 ? 0.913 -0.734 -21 1 33.38 109 GLY B N 1
ATOM 1873 C CA . GLY B 1 109 ? -0.37 -0.623 -21.672 1 33.38 109 GLY B CA 1
ATOM 1874 C C . GLY B 1 109 ? -0.449 0.567 -22.609 1 33.38 109 GLY B C 1
ATOM 1875 O O . GLY B 1 109 ? -0.444 1.717 -22.156 1 33.38 109 GLY B O 1
ATOM 1876 N N . ALA B 1 110 ? 0.312 0.523 -23.594 1 31.58 110 ALA B N 1
ATOM 1877 C CA . ALA B 1 110 ? -0.046 1.307 -24.781 1 31.58 110 ALA B CA 1
ATOM 1878 C C . ALA B 1 110 ? -1.558 1.323 -24.984 1 31.58 110 ALA B C 1
ATOM 1880 O O . ALA B 1 110 ? -2.16 0.291 -25.297 1 31.58 110 ALA B O 1
ATOM 1881 N N . PHE B 1 111 ? -2.301 1.854 -24.094 1 32.66 111 PHE B N 1
ATOM 1882 C CA . PHE B 1 111 ? -3.562 2.129 -24.766 1 32.66 111 PHE B CA 1
ATOM 1883 C C . PHE B 1 111 ? -3.314 2.598 -26.203 1 32.66 111 PHE B C 1
ATOM 1885 O O . PHE B 1 111 ? -2.783 3.688 -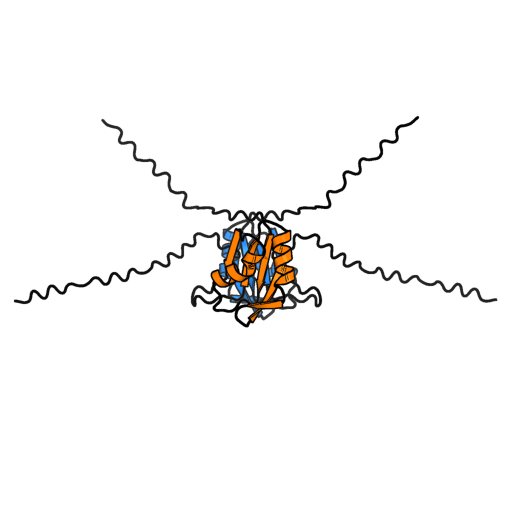26.422 1 32.66 111 PHE B O 1
ATOM 1892 N N . LYS B 1 112 ? -2.797 1.706 -26.969 1 32.5 112 LYS B N 1
ATOM 1893 C CA . LYS B 1 112 ? -2.873 2 -28.391 1 32.5 112 LYS B CA 1
ATOM 1894 C C . LYS B 1 112 ? -4.195 2.678 -28.75 1 32.5 112 LYS B C 1
ATOM 1896 O O . LYS B 1 112 ? -5.262 2.082 -28.594 1 32.5 112 LYS B O 1
ATOM 1901 N N . ARG B 1 113 ? -4.359 3.873 -28.344 1 30.62 113 ARG B N 1
ATOM 1902 C CA . ARG B 1 113 ? -5.406 4.613 -29.047 1 30.62 113 ARG B CA 1
ATOM 1903 C C . ARG B 1 113 ? -5.508 4.18 -30.5 1 30.62 113 ARG B C 1
ATOM 1905 O O . ARG B 1 113 ? -4.543 4.309 -31.266 1 30.62 113 ARG B O 1
ATOM 1912 N N . LYS B 1 114 ? -6.164 3.049 -30.656 1 31.53 114 LYS B N 1
ATOM 1913 C CA . LYS B 1 114 ? -6.582 2.793 -32.031 1 31.53 114 LYS B CA 1
ATOM 1914 C C . LYS B 1 114 ? -6.957 4.09 -32.75 1 31.53 114 LYS B C 1
ATOM 1916 O O . LYS B 1 114 ? -7.863 4.805 -32.312 1 31.53 114 LYS B O 1
ATOM 1921 N N . ASN B 1 115 ? -5.906 4.812 -33.062 1 31.77 115 ASN B N 1
ATOM 1922 C CA . ASN B 1 115 ? -6.164 5.828 -34.062 1 31.77 115 ASN B CA 1
ATOM 1923 C C . ASN B 1 115 ? -7.219 5.359 -35.062 1 31.77 115 ASN B C 1
ATOM 1925 O O . ASN B 1 115 ? -7 4.395 -35.812 1 31.77 115 ASN B O 1
ATOM 1929 N N . PHE B 1 116 ? -8.414 5.219 -34.562 1 34.84 116 PHE B N 1
ATOM 1930 C CA . PHE B 1 116 ? -9.438 5.152 -35.594 1 34.84 116 PHE B CA 1
ATOM 1931 C C . PHE B 1 116 ? -9.156 6.164 -36.688 1 34.84 116 PHE B C 1
ATOM 1933 O O . PHE B 1 116 ? -9.383 7.363 -36.531 1 34.84 116 PHE B O 1
ATOM 1940 N N . ARG B 1 117 ? -7.93 5.988 -37.312 1 36.31 117 ARG B N 1
ATOM 1941 C CA . ARG B 1 117 ? -7.859 6.703 -38.594 1 36.31 117 ARG B CA 1
ATOM 1942 C C . ARG B 1 117 ? -9.141 6.512 -39.406 1 36.31 117 ARG B C 1
ATOM 1944 O O . ARG B 1 117 ? -9.469 5.395 -39.781 1 36.31 117 ARG B O 1
ATOM 1951 N N . PHE B 1 118 ? -10.133 7.258 -39.125 1 37.94 118 PHE B N 1
ATOM 1952 C CA . PHE B 1 118 ? -11.188 7.445 -40.094 1 37.94 118 PHE B CA 1
ATOM 1953 C C . PHE B 1 118 ? -10.609 7.531 -41.5 1 37.94 118 PHE B C 1
ATOM 1955 O O . PHE B 1 118 ? -9.938 8.508 -41.844 1 37.94 118 PHE B O 1
ATOM 1962 N N . VAL B 1 119 ? -9.969 6.375 -41.969 1 39.69 119 VAL B N 1
ATOM 1963 C CA . VAL B 1 119 ? -9.758 6.336 -43.406 1 39.69 119 VAL B CA 1
ATOM 1964 C C . VAL B 1 119 ? -10.953 6.957 -44.125 1 39.69 119 VAL B C 1
ATOM 1966 O O . VAL B 1 119 ? -12.086 6.48 -43.969 1 39.69 119 VAL B O 1
ATOM 1969 N N . SER B 1 120 ? -10.984 8.312 -44.125 1 38.84 120 SER B N 1
ATOM 1970 C CA . SER B 1 120 ? -11.852 8.953 -45.094 1 38.84 120 SER B CA 1
ATOM 1971 C C . SER B 1 120 ? -11.812 8.219 -46.438 1 38.84 120 SER B C 1
ATOM 1973 O O . SER B 1 120 ? -10.797 8.242 -47.125 1 38.84 120 SER B O 1
ATOM 1975 N N . ILE B 1 121 ? -12.383 6.984 -46.5 1 39.59 121 ILE B N 1
ATOM 1976 C CA . ILE B 1 121 ? -12.703 6.383 -47.781 1 39.59 121 ILE B CA 1
ATOM 1977 C C . ILE B 1 121 ? -13.281 7.441 -48.719 1 39.59 121 ILE B C 1
ATOM 1979 O O . ILE B 1 121 ? -14.367 7.965 -48.469 1 39.59 121 ILE B O 1
ATOM 1983 N N . ASN B 1 122 ? -12.414 8.484 -49.062 1 38.94 122 ASN B N 1
ATOM 1984 C CA . ASN B 1 122 ? -12.82 9.242 -50.25 1 38.94 122 ASN B CA 1
ATOM 1985 C C . ASN B 1 122 ? -13.352 8.328 -51.344 1 38.94 122 ASN B C 1
ATOM 1987 O O . ASN B 1 122 ? -12.617 7.492 -51.875 1 38.94 122 ASN B O 1
ATOM 1991 N N . MET B 1 123 ? -14.57 7.828 -51.094 1 35.19 123 MET B N 1
ATOM 1992 C CA . MET B 1 123 ? -15.367 7.215 -52.156 1 35.19 123 MET B CA 1
ATOM 1993 C C . MET B 1 123 ? -15.172 7.945 -53.469 1 35.19 123 MET B C 1
ATOM 1995 O O . MET B 1 123 ? -15.445 9.141 -53.562 1 35.19 123 MET B O 1
ATOM 1999 N N . LEU B 1 124 ? -14 7.715 -54.094 1 37.56 124 LEU B N 1
ATOM 2000 C CA . LEU B 1 124 ? -13.883 8.062 -55.5 1 37.56 124 LEU B CA 1
ATOM 2001 C C . LEU B 1 124 ? -15.156 7.711 -56.281 1 37.56 124 LEU B C 1
ATOM 2003 O O . LEU B 1 124 ? -15.422 6.535 -56.531 1 37.56 124 LEU B O 1
ATOM 2007 N N . LEU B 1 125 ? -16.281 8.141 -55.781 1 39.06 125 LEU B N 1
ATOM 2008 C CA . LEU B 1 125 ? -17.453 8.016 -56.625 1 39.06 125 LEU B CA 1
ATOM 2009 C C . LEU B 1 125 ? -17.188 8.625 -58 1 39.06 125 LEU B C 1
ATOM 2011 O O . LEU B 1 125 ? -17.562 9.773 -58.25 1 39.06 125 LEU B O 1
ATOM 2015 N N . SER B 1 126 ? -15.914 8.609 -58.469 1 38.72 126 SER B N 1
ATOM 2016 C CA . SER B 1 126 ? -15.961 8.969 -59.875 1 38.72 126 SER B CA 1
ATOM 2017 C C . SER B 1 126 ? -16.812 7.992 -60.688 1 38.72 126 SER B C 1
ATOM 2019 O O . SER B 1 126 ? -16.422 6.84 -60.906 1 38.72 126 SER B O 1
ATOM 2021 N N . LEU B 1 127 ? -18.141 7.848 -60.344 1 34.06 127 LEU B N 1
ATOM 2022 C CA . LEU B 1 127 ? -18.984 7.211 -61.344 1 34.06 127 LEU B CA 1
ATOM 2023 C C . LEU B 1 127 ? -18.594 7.648 -62.75 1 34.06 127 LEU B C 1
ATOM 2025 O O . LEU B 1 127 ? -18.016 8.727 -62.938 1 34.06 127 LEU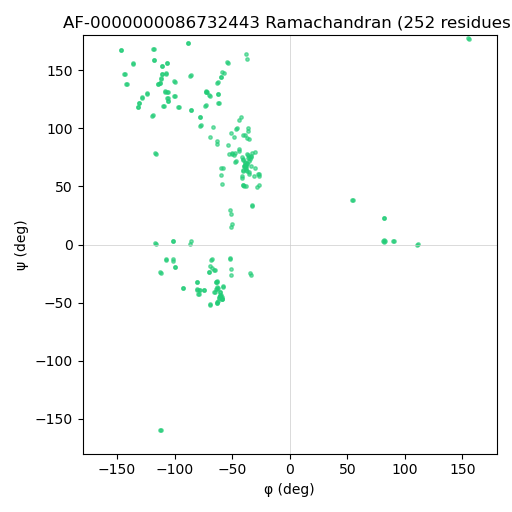 B O 1
ATOM 2029 N N . GLY B 1 128 ? -19.078 6.836 -63.938 1 31.5 128 GLY B N 1
ATOM 2030 C CA . GLY B 1 128 ? -19.344 7 -65.375 1 31.5 128 GLY B CA 1
ATOM 2031 C C . GLY B 1 128 ? -19.969 8.336 -65.688 1 31.5 128 GLY B C 1
ATOM 2032 O O . GLY B 1 128 ? -20.625 8.953 -64.812 1 31.5 128 GLY B O 1
#

Foldseek 3Di:
DDPPPPPPPPPPCPCPCPVVPQPFWKKKKFFDFFPDDPVLVCVLLVVLHDWPDKDFDADPVPRTTPGMMMTTDHDPRSLVVSQVPQAQHDGPNTGMHMDTPDCPDPCVPPPVPPPPPPPPPPVCVPPD/DDPPPDPPPVPPCPCPCPVVPQPFWKKKKFFDFFPDDPVLVCVLLCVLHDWPDKDFDADPVPRTTPGMMMTTDHDPRSLVVSQVPQAQHDGPNTGMHMDTPPCPDPVVPPPVPPPPPPPPPPPCPPDD

Radius of gyration: 26.72 Å; Cα contacts (8 Å, |Δi|>4): 367; chains: 2; bounding box: 64×40×132 Å